Protein AF-A0A922AAS4-F1 (afdb_monomer_lite)

Structure (mmCIF, N/CA/C/O backbone):
data_AF-A0A922AAS4-F1
#
_entry.id   AF-A0A922AAS4-F1
#
loop_
_atom_site.group_PDB
_atom_site.id
_atom_site.type_symbol
_atom_site.label_atom_id
_atom_site.label_alt_id
_atom_site.label_comp_id
_atom_site.label_asym_id
_atom_site.label_entity_id
_atom_site.label_seq_id
_atom_site.pdbx_PDB_ins_code
_atom_site.Cartn_x
_atom_site.Cartn_y
_atom_site.Cartn_z
_atom_site.occupancy
_atom_site.B_iso_or_equiv
_atom_site.auth_seq_id
_atom_site.auth_comp_id
_atom_site.auth_asym_id
_atom_site.auth_atom_id
_atom_site.pdbx_PDB_model_num
ATOM 1 N N . MET A 1 1 ? 5.652 -20.459 3.209 1.00 32.31 1 MET A N 1
ATOM 2 C CA . MET A 1 1 ? 6.022 -19.159 2.606 1.00 32.31 1 MET A CA 1
ATOM 3 C C . MET A 1 1 ? 5.454 -18.070 3.505 1.00 32.31 1 MET A C 1
ATOM 5 O O . MET A 1 1 ? 4.302 -18.228 3.891 1.00 32.31 1 MET A O 1
ATOM 9 N N . PRO A 1 2 ?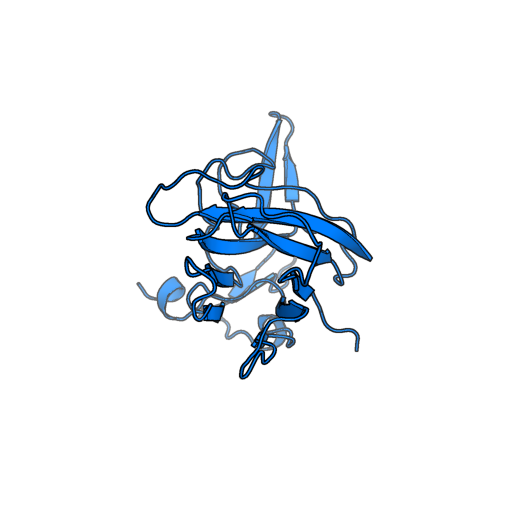 6.238 -17.070 3.943 1.00 32.38 2 PRO A N 1
ATOM 10 C CA . PRO A 1 2 ? 5.761 -16.091 4.914 1.00 32.38 2 PRO A CA 1
ATOM 11 C C . PRO A 1 2 ? 4.758 -15.129 4.262 1.00 32.38 2 PRO A C 1
ATOM 13 O O . PRO A 1 2 ? 4.929 -14.732 3.113 1.00 32.38 2 PRO A O 1
ATOM 16 N N . ILE A 1 3 ? 3.700 -14.817 5.006 1.00 38.94 3 ILE A N 1
ATOM 17 C CA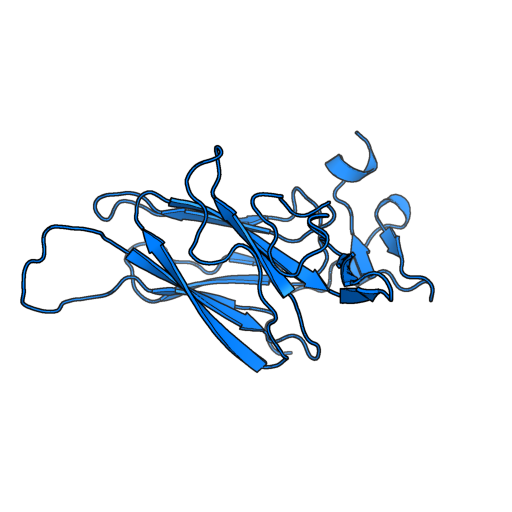 . ILE A 1 3 ? 2.548 -14.001 4.605 1.00 38.94 3 ILE A CA 1
ATOM 18 C C . ILE A 1 3 ? 3.017 -12.553 4.364 1.00 38.94 3 ILE A C 1
ATOM 20 O O . ILE A 1 3 ? 3.632 -11.982 5.272 1.00 38.94 3 ILE A O 1
ATOM 24 N N . PRO A 1 4 ? 2.777 -11.948 3.187 1.00 40.59 4 PRO A N 1
ATOM 25 C CA . PRO A 1 4 ? 3.188 -10.576 2.924 1.00 40.59 4 PRO A CA 1
ATOM 26 C C . PRO A 1 4 ? 2.166 -9.611 3.529 1.00 40.59 4 PRO A C 1
ATOM 28 O O . PRO A 1 4 ? 0.964 -9.767 3.345 1.00 40.59 4 PRO A O 1
ATOM 31 N N . ASP A 1 5 ? 2.709 -8.663 4.279 1.00 48.03 5 ASP A N 1
ATOM 32 C CA . ASP A 1 5 ? 2.118 -7.452 4.830 1.00 48.03 5 ASP A CA 1
ATOM 33 C C . ASP A 1 5 ? 0.840 -7.623 5.655 1.00 48.03 5 ASP A C 1
ATOM 35 O O . ASP A 1 5 ? -0.257 -7.839 5.137 1.00 48.03 5 ASP A O 1
ATOM 39 N N . LEU A 1 6 ? 0.999 -7.499 6.977 1.00 42.19 6 LEU A N 1
ATOM 40 C CA . LEU A 1 6 ? -0.117 -7.460 7.912 1.00 42.19 6 LEU A CA 1
ATOM 41 C C . LEU A 1 6 ? -0.356 -6.020 8.355 1.00 42.19 6 LEU A C 1
ATOM 43 O O . LEU A 1 6 ? 0.538 -5.377 8.914 1.00 42.19 6 LEU A O 1
ATOM 47 N N . VAL A 1 7 ? -1.571 -5.537 8.117 1.00 54.19 7 VAL A N 1
ATOM 48 C CA . VAL A 1 7 ? -2.116 -4.395 8.842 1.00 54.19 7 VAL A CA 1
ATOM 49 C C . VAL A 1 7 ? -2.909 -4.933 10.032 1.00 54.19 7 VAL A C 1
ATOM 51 O O . VAL A 1 7 ? -3.894 -5.643 9.833 1.00 54.19 7 VAL A O 1
ATOM 54 N N . HIS A 1 8 ? -2.475 -4.624 11.253 1.00 52.47 8 HIS A N 1
ATOM 55 C CA . HIS A 1 8 ? -3.206 -4.954 12.479 1.00 52.47 8 HIS A CA 1
ATOM 56 C C . HIS A 1 8 ? -3.981 -3.732 12.976 1.00 52.47 8 HIS A C 1
ATOM 58 O O . HIS A 1 8 ? -3.426 -2.633 13.014 1.00 52.47 8 HIS A O 1
ATOM 64 N N . GLN A 1 9 ? -5.245 -3.915 13.354 1.00 40.91 9 GLN A N 1
ATOM 65 C CA . GLN A 1 9 ? -6.046 -2.890 14.028 1.00 40.91 9 GLN A CA 1
ATOM 66 C C . GLN A 1 9 ? -6.275 -3.269 15.495 1.00 40.91 9 GLN A C 1
ATOM 68 O O . GLN A 1 9 ? -7.019 -4.214 15.742 1.00 40.91 9 GLN A O 1
ATOM 73 N N . ASP A 1 10 ? -5.730 -2.511 16.450 1.00 48.59 10 ASP A N 1
ATOM 74 C CA . ASP A 1 10 ? -5.980 -2.758 17.878 1.00 48.59 10 ASP A CA 1
ATOM 75 C C . ASP A 1 10 ? -7.222 -1.993 18.349 1.00 48.59 10 ASP A C 1
ATOM 77 O O . ASP A 1 10 ? -7.300 -0.764 18.224 1.00 48.59 10 ASP A O 1
ATOM 81 N N . SER A 1 11 ? -8.165 -2.707 18.967 1.00 43.34 11 SER A N 1
ATOM 82 C CA . SER A 1 11 ? -9.230 -2.115 19.785 1.00 43.34 11 SER A CA 1
ATOM 83 C C . SER A 1 11 ? -8.845 -2.252 21.262 1.00 43.34 11 SER A C 1
ATOM 85 O O . SER A 1 11 ? -8.859 -3.353 21.812 1.00 43.34 11 SER A O 1
ATOM 87 N N . GLN A 1 12 ? -8.429 -1.159 21.913 1.00 48.09 12 GLN A N 1
ATOM 88 C CA . GLN A 1 12 ? -7.945 -1.220 23.299 1.00 48.09 12 GLN A CA 1
ATOM 89 C C . GLN A 1 12 ? -9.040 -1.644 24.294 1.00 48.09 12 GLN A C 1
ATOM 91 O O . GLN A 1 12 ? -10.126 -1.063 24.339 1.00 48.09 12 GLN A O 1
ATOM 96 N N . THR A 1 13 ? -8.705 -2.596 25.171 1.00 47.12 13 THR A N 1
ATOM 97 C CA . THR A 1 13 ? -9.483 -2.980 26.357 1.00 47.12 13 THR A CA 1
ATOM 98 C C . THR A 1 13 ? -8.940 -2.342 27.643 1.00 47.12 13 THR A C 1
ATOM 100 O O . THR A 1 13 ? -7.768 -2.503 27.964 1.00 47.12 13 THR A O 1
ATOM 103 N N . ASN A 1 14 ? -9.854 -1.728 28.405 1.00 42.88 14 ASN A N 1
ATOM 104 C CA . ASN A 1 14 ? -9.891 -1.534 29.866 1.00 42.88 14 ASN A CA 1
ATOM 105 C C . ASN A 1 14 ? -8.665 -0.929 30.599 1.00 42.88 14 ASN A C 1
ATOM 107 O O . ASN A 1 14 ? -7.888 -1.642 31.228 1.00 42.88 14 ASN A O 1
ATOM 111 N N . GLU A 1 15 ? -8.631 0.406 30.710 1.00 42.03 15 GLU A N 1
ATOM 112 C CA . GLU A 1 15 ? -8.021 1.095 31.859 1.00 42.03 15 GLU A CA 1
ATOM 113 C C . GLU A 1 15 ? -9.070 1.920 32.629 1.00 42.03 15 GLU A C 1
ATOM 115 O O . GLU A 1 15 ? -9.883 2.656 32.066 1.00 42.03 15 GLU A O 1
ATOM 120 N N . THR A 1 16 ? -9.055 1.786 33.956 1.00 40.47 16 THR A N 1
ATOM 121 C CA . THR A 1 16 ? -10.017 2.318 34.937 1.00 40.47 16 THR A CA 1
ATOM 122 C C . THR A 1 16 ? -9.942 3.839 35.144 1.00 40.47 16 THR A C 1
ATOM 124 O O . THR A 1 16 ? -9.720 4.317 36.260 1.00 40.47 16 THR A O 1
ATOM 127 N N . LYS A 1 17 ? -10.172 4.640 34.095 1.00 33.66 17 LYS A N 1
ATOM 128 C CA . LYS A 1 17 ? -10.467 6.079 34.237 1.00 33.66 17 LYS A CA 1
ATOM 129 C C . LYS A 1 17 ? -11.296 6.603 33.052 1.00 33.66 17 LYS A C 1
ATOM 131 O O . LYS A 1 17 ? -10.812 6.563 31.925 1.00 33.66 17 LYS A O 1
ATOM 136 N N . PRO A 1 18 ? -12.508 7.157 33.257 1.00 33.38 18 PRO A N 1
ATOM 137 C CA . PRO A 1 18 ? -13.336 7.614 32.150 1.00 33.38 18 PRO A CA 1
ATOM 138 C C . PRO A 1 18 ? -12.792 8.943 31.615 1.00 33.38 18 PRO A C 1
ATOM 140 O O . PRO A 1 18 ? -13.112 10.015 32.131 1.00 33.38 18 PRO A O 1
ATOM 143 N N . ARG A 1 19 ? -11.979 8.895 30.558 1.00 37.41 19 ARG A N 1
ATOM 144 C CA . ARG A 1 19 ? -11.856 10.035 29.647 1.00 37.41 19 ARG A CA 1
ATOM 145 C C . ARG A 1 19 ? -12.9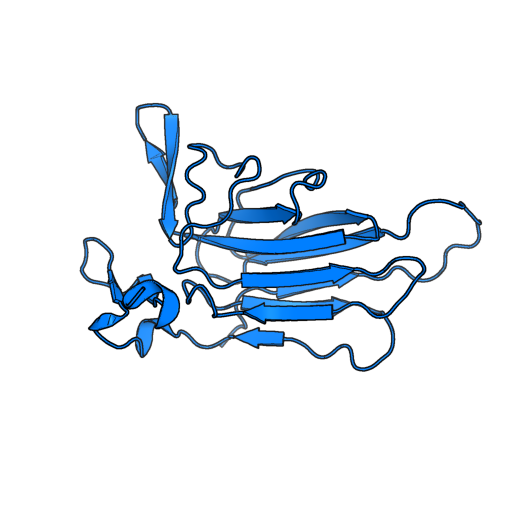95 9.921 28.640 1.00 37.41 19 ARG A C 1
ATOM 147 O O . ARG A 1 19 ? -12.974 9.062 27.768 1.00 37.41 19 ARG A O 1
ATOM 154 N N . ARG A 1 20 ? -14.020 10.767 28.771 1.00 42.50 20 ARG A N 1
ATOM 155 C CA . ARG A 1 20 ? -14.951 11.006 27.660 1.00 42.50 20 ARG A CA 1
ATOM 156 C C . ARG A 1 20 ? -14.148 11.699 26.559 1.00 42.50 20 ARG A C 1
ATOM 158 O O . ARG A 1 20 ? -13.760 12.847 26.747 1.00 42.50 20 ARG A O 1
ATOM 165 N N . GLY A 1 21 ? -13.876 11.002 25.461 1.00 39.12 21 GLY A N 1
ATOM 166 C CA . GLY A 1 21 ? -13.280 11.600 24.269 1.00 39.12 21 GLY A CA 1
ATOM 167 C C . GLY A 1 21 ? -12.324 10.667 23.536 1.00 39.12 21 GLY A C 1
ATOM 168 O O . GLY A 1 21 ? -11.193 10.497 23.974 1.00 39.12 21 GLY A O 1
ATOM 169 N N . ALA A 1 22 ? -12.800 10.179 22.388 1.00 48.44 22 ALA A N 1
ATOM 170 C CA . ALA A 1 22 ? -12.067 9.537 21.299 1.00 48.44 22 ALA A CA 1
ATOM 171 C C . ALA A 1 22 ? -11.755 8.031 21.468 1.00 48.44 22 ALA A C 1
ATOM 173 O O . ALA A 1 22 ? -10.770 7.627 22.080 1.00 48.44 22 ALA A O 1
ATOM 174 N N . GLN A 1 23 ? -12.619 7.190 20.885 1.00 70.44 23 GLN A N 1
ATOM 175 C CA . GLN A 1 23 ? -12.261 5.816 20.529 1.00 70.44 23 GLN A CA 1
ATOM 176 C C . GLN A 1 23 ? -11.303 5.891 19.335 1.00 70.44 23 GLN A C 1
ATOM 178 O O . GLN A 1 23 ? -11.706 6.260 18.232 1.00 70.44 23 GLN A O 1
ATOM 183 N N . SER A 1 24 ? -10.030 5.600 19.583 1.00 78.44 24 SER A N 1
ATOM 184 C CA . SER A 1 24 ? -8.979 5.574 18.567 1.00 78.44 24 SER A CA 1
ATOM 185 C C . SER A 1 24 ? -8.647 4.128 18.235 1.00 78.44 24 SER A C 1
ATOM 187 O O . SER A 1 24 ? -8.432 3.333 19.150 1.00 78.44 24 SER A O 1
ATOM 189 N N . ALA A 1 25 ? -8.568 3.797 16.951 1.00 90.00 25 ALA A N 1
ATOM 190 C CA . ALA A 1 25 ? -8.000 2.536 16.503 1.00 90.00 25 ALA A CA 1
ATOM 191 C C . ALA A 1 25 ? -6.518 2.731 16.179 1.00 90.00 25 ALA A C 1
ATOM 193 O O . ALA A 1 25 ? -6.151 3.705 15.515 1.00 90.00 25 ALA A O 1
ATOM 194 N N . ARG A 1 26 ? -5.674 1.802 16.627 1.00 94.50 26 ARG A N 1
ATOM 195 C CA . ARG A 1 26 ? -4.255 1.785 16.266 1.00 94.50 26 ARG A CA 1
ATOM 196 C C . ARG A 1 26 ? -4.074 0.906 15.037 1.00 94.50 26 ARG A C 1
ATOM 198 O O . ARG A 1 26 ? -4.355 -0.281 15.099 1.00 94.50 26 ARG A O 1
ATOM 205 N N . ILE A 1 27 ? -3.604 1.486 13.941 1.00 96.94 27 ILE A N 1
ATOM 206 C CA . ILE A 1 27 ? -3.329 0.808 12.673 1.00 96.94 27 ILE A CA 1
ATOM 207 C C . ILE A 1 27 ? -1.830 0.538 12.583 1.00 96.94 27 ILE A C 1
ATOM 209 O O . ILE A 1 27 ? -1.043 1.462 12.378 1.00 96.94 27 ILE A O 1
ATOM 213 N N . THR A 1 28 ? -1.424 -0.714 12.746 1.00 97.88 28 THR A N 1
ATOM 214 C CA . THR A 1 28 ? -0.028 -1.153 12.678 1.00 97.88 28 THR A CA 1
ATOM 215 C C . THR A 1 28 ? 0.268 -1.746 11.312 1.00 97.88 28 THR A C 1
ATOM 217 O O . THR A 1 28 ? -0.349 -2.723 10.917 1.00 97.88 28 THR A O 1
ATOM 220 N N . PHE A 1 29 ? 1.243 -1.184 10.611 1.00 98.44 29 PHE A N 1
ATOM 221 C CA . PHE A 1 29 ? 1.751 -1.653 9.329 1.00 98.44 29 PHE A CA 1
ATOM 222 C C . PHE A 1 29 ? 2.991 -2.500 9.567 1.00 98.44 29 PHE A C 1
ATOM 224 O O . PHE A 1 29 ? 3.918 -2.030 10.223 1.00 98.44 29 PHE A O 1
ATOM 231 N N . THR A 1 30 ? 3.047 -3.693 8.984 1.00 98.50 30 THR A N 1
ATOM 232 C CA . THR A 1 30 ? 4.236 -4.552 8.993 1.00 98.50 30 THR A CA 1
ATOM 233 C C . THR A 1 30 ? 4.653 -4.865 7.567 1.00 98.50 30 THR A C 1
ATOM 235 O O . THR A 1 30 ? 3.864 -5.430 6.817 1.00 98.50 30 THR A O 1
ATOM 238 N N . ASN A 1 31 ? 5.899 -4.553 7.204 1.00 98.50 31 ASN A N 1
ATOM 239 C CA . ASN A 1 31 ? 6.460 -4.949 5.915 1.00 98.50 31 ASN A CA 1
ATOM 240 C C . ASN A 1 31 ? 7.107 -6.337 6.025 1.00 98.50 31 ASN A C 1
ATOM 242 O O . ASN A 1 31 ? 8.181 -6.494 6.604 1.00 98.50 31 ASN A O 1
ATOM 246 N N . ASN A 1 32 ? 6.483 -7.347 5.427 1.00 97.62 32 ASN A N 1
ATOM 247 C CA . ASN A 1 32 ? 7.042 -8.691 5.311 1.00 97.62 32 ASN A CA 1
ATOM 248 C C . ASN A 1 32 ? 7.683 -8.966 3.946 1.00 97.62 32 ASN A C 1
ATOM 250 O O . ASN A 1 32 ? 8.298 -10.030 3.786 1.00 97.62 32 ASN A O 1
ATOM 254 N N . CYS A 1 33 ? 7.601 -8.033 2.999 1.00 96.50 33 CYS A N 1
ATOM 255 C CA . CYS A 1 33 ? 8.322 -8.101 1.736 1.00 96.50 33 CYS A CA 1
ATOM 256 C C . CYS A 1 33 ? 9.847 -8.085 1.966 1.00 96.50 33 CYS A C 1
ATOM 258 O O . CYS A 1 33 ? 10.331 -7.506 2.938 1.00 96.50 33 CYS A O 1
ATOM 260 N N . PRO A 1 34 ? 10.648 -8.710 1.083 1.00 97.19 34 PRO A N 1
ATOM 261 C CA . PRO A 1 34 ? 12.108 -8.719 1.200 1.00 97.19 34 PRO A CA 1
ATOM 262 C C . PRO A 1 34 ? 12.765 -7.391 0.774 1.00 97.19 34 PRO A C 1
ATOM 264 O O . PRO A 1 34 ? 13.986 -7.320 0.677 1.00 97.19 34 PRO A O 1
ATOM 267 N N . TYR A 1 35 ? 11.976 -6.350 0.517 1.00 97.44 35 TYR A N 1
ATOM 268 C CA . TYR A 1 35 ? 12.402 -5.039 0.039 1.00 97.44 35 TYR A CA 1
ATOM 269 C C . TYR A 1 35 ? 11.638 -3.932 0.770 1.00 97.44 35 TYR A C 1
ATOM 271 O O . TYR A 1 35 ? 10.590 -4.176 1.368 1.00 97.44 35 TYR A O 1
ATOM 279 N N . THR A 1 36 ? 12.160 -2.709 0.719 1.00 98.69 36 THR A N 1
ATOM 280 C CA . THR A 1 36 ? 11.477 -1.524 1.250 1.00 98.69 36 THR A CA 1
ATOM 281 C C . THR A 1 36 ? 10.197 -1.238 0.470 1.00 98.69 36 THR A C 1
ATOM 283 O O . THR A 1 36 ? 10.177 -1.314 -0.761 1.00 98.69 36 THR A O 1
ATOM 286 N N . ILE A 1 37 ? 9.143 -0.879 1.198 1.00 98.88 37 ILE A N 1
ATOM 287 C CA . ILE A 1 37 ? 7.888 -0.373 0.645 1.00 98.88 37 ILE A CA 1
ATOM 288 C C . ILE A 1 37 ? 7.627 1.028 1.191 1.00 98.88 37 ILE A C 1
ATOM 290 O O . ILE A 1 37 ? 8.157 1.407 2.236 1.00 98.88 37 ILE A O 1
ATOM 294 N N . TRP A 1 38 ? 6.783 1.794 0.506 1.00 98.88 38 TRP A N 1
ATOM 295 C CA . TRP A 1 38 ? 6.378 3.117 0.976 1.00 98.88 38 TRP A CA 1
ATOM 296 C C . TRP A 1 38 ? 4.862 3.189 1.106 1.00 98.88 38 TRP A C 1
ATOM 298 O O . TRP A 1 38 ? 4.190 3.529 0.120 1.00 98.88 38 TRP A O 1
ATOM 308 N N . PRO A 1 39 ? 4.300 2.864 2.285 1.00 98.88 39 PRO A N 1
ATOM 309 C CA . PRO A 1 39 ? 2.870 2.954 2.499 1.00 98.88 39 PRO A CA 1
ATOM 310 C C . PRO A 1 39 ? 2.342 4.364 2.227 1.00 98.88 39 PRO A C 1
ATOM 312 O O . PRO A 1 39 ? 3.035 5.363 2.452 1.00 98.88 39 PRO A O 1
ATOM 315 N N . GLY A 1 40 ? 1.127 4.428 1.694 1.00 98.75 40 GLY A N 1
ATOM 316 C CA . GLY A 1 40 ? 0.335 5.638 1.523 1.00 98.75 40 GLY A CA 1
ATOM 317 C C . GLY A 1 40 ? -0.973 5.510 2.295 1.00 98.75 40 GLY A C 1
ATOM 318 O O . GLY A 1 40 ? -1.501 4.407 2.456 1.00 98.75 40 GLY A O 1
ATOM 319 N N . THR A 1 41 ? -1.479 6.630 2.805 1.00 98.75 41 THR A N 1
ATOM 320 C CA . THR A 1 41 ? -2.760 6.677 3.521 1.00 98.75 41 THR A CA 1
ATOM 321 C C . THR A 1 41 ? -3.638 7.766 2.920 1.00 98.75 41 THR A C 1
ATOM 323 O O . THR A 1 41 ? -3.146 8.821 2.509 1.00 98.75 41 THR A O 1
ATOM 326 N N . LEU A 1 42 ? -4.943 7.505 2.853 1.00 98.69 42 LEU A N 1
ATOM 327 C CA . LEU A 1 42 ? -5.923 8.481 2.399 1.00 98.69 42 LEU A CA 1
ATOM 328 C C . LEU A 1 42 ? -7.198 8.381 3.227 1.00 98.69 42 LEU A C 1
ATOM 330 O O . LEU A 1 42 ? -7.889 7.362 3.186 1.00 98.69 42 LEU A O 1
ATOM 334 N N . THR A 1 43 ? -7.554 9.465 3.914 1.00 98.56 43 THR A N 1
ATOM 335 C CA . THR A 1 43 ? -8.898 9.614 4.485 1.00 98.56 43 THR A CA 1
ATOM 336 C C . THR A 1 43 ? -9.889 9.968 3.371 1.00 98.56 43 THR A C 1
ATOM 338 O O . THR A 1 43 ? -9.646 10.875 2.572 1.00 98.56 43 THR A O 1
ATOM 341 N N . ALA A 1 44 ? -11.027 9.273 3.330 1.00 96.69 44 ALA A N 1
ATOM 342 C CA . ALA A 1 44 ? -12.077 9.466 2.335 1.00 96.69 44 ALA A CA 1
ATOM 343 C C . ALA A 1 44 ? -12.808 10.817 2.473 1.00 96.69 44 ALA A C 1
ATOM 345 O O . ALA A 1 44 ? -12.796 11.464 3.523 1.00 96.69 44 ALA A O 1
ATOM 346 N N . ASN A 1 45 ? -13.517 11.213 1.409 1.00 94.00 45 ASN A N 1
ATOM 347 C CA . ASN A 1 45 ? -14.414 12.378 1.373 1.00 94.00 45 ASN A CA 1
ATOM 348 C C . ASN A 1 45 ? -13.749 13.707 1.768 1.00 94.00 45 ASN A C 1
ATOM 350 O O . ASN A 1 45 ? -14.402 14.560 2.364 1.00 94.00 45 ASN A O 1
ATOM 354 N N . GLN A 1 46 ? -12.450 13.861 1.479 1.00 91.50 46 GLN A N 1
ATOM 355 C CA . GLN A 1 46 ? -11.667 15.065 1.799 1.00 91.50 46 GLN A CA 1
ATOM 356 C C . GLN A 1 46 ? -11.705 15.448 3.292 1.00 91.50 46 GLN A C 1
ATOM 358 O O . GLN A 1 46 ? -11.439 16.591 3.661 1.00 91.50 46 GLN A O 1
ATOM 363 N N . LYS A 1 47 ? -12.018 14.486 4.169 1.00 95.75 47 LYS A N 1
ATOM 364 C CA . LYS A 1 47 ? -11.893 14.659 5.616 1.00 95.75 47 LYS A CA 1
ATOM 365 C C . LYS A 1 47 ? -10.411 14.803 6.007 1.00 95.75 47 LYS A C 1
ATOM 367 O O . LYS A 1 47 ? -9.528 14.464 5.208 1.00 95.75 47 LYS A O 1
ATOM 372 N N . PRO A 1 48 ? -10.120 15.286 7.231 1.00 97.12 48 PRO A N 1
ATOM 373 C CA . PRO A 1 48 ? -8.751 15.407 7.720 1.00 97.12 48 PRO A CA 1
ATOM 374 C C . PRO A 1 48 ? -7.947 14.114 7.537 1.00 97.12 48 PRO A C 1
ATOM 376 O O . PRO A 1 48 ? -8.429 13.012 7.813 1.00 97.12 48 PRO A O 1
ATOM 379 N N . GLN A 1 49 ? -6.723 14.259 7.034 1.00 98.19 49 GLN A N 1
ATOM 380 C CA . GLN A 1 49 ? -5.811 13.137 6.826 1.00 98.19 49 GLN A CA 1
ATOM 381 C C . GLN A 1 49 ? -5.261 12.629 8.165 1.00 98.19 49 GLN A C 1
ATOM 383 O O . GLN A 1 49 ? -5.285 13.347 9.167 1.00 98.19 49 GLN A O 1
ATOM 388 N N . LEU A 1 50 ? -4.763 11.390 8.178 1.00 97.31 50 LEU A N 1
ATOM 389 C CA . LEU A 1 50 ? -4.008 10.866 9.318 1.00 97.31 50 LEU A CA 1
ATOM 390 C C . LEU A 1 50 ? -2.722 11.683 9.539 1.00 97.31 50 LEU A C 1
ATOM 392 O O . LEU A 1 50 ? -2.312 12.466 8.681 1.00 97.31 50 LEU A O 1
ATOM 396 N N . ALA A 1 51 ? -2.056 11.464 10.677 1.00 97.38 51 ALA A N 1
ATOM 397 C CA . ALA A 1 51 ? -0.834 12.185 11.058 1.00 97.38 51 ALA A CA 1
ATOM 398 C C . ALA A 1 51 ? 0.273 12.148 9.983 1.00 97.38 51 ALA A C 1
ATOM 400 O O . ALA A 1 51 ? 1.089 13.062 9.899 1.00 97.38 51 ALA A O 1
ATOM 401 N N . THR A 1 52 ? 0.279 11.114 9.138 1.00 98.19 52 THR A N 1
ATOM 402 C CA . THR A 1 52 ? 1.039 11.079 7.889 1.00 98.19 52 THR A CA 1
ATOM 403 C C . THR A 1 52 ? 0.213 10.450 6.768 1.00 98.19 52 THR A C 1
ATOM 405 O O . THR A 1 52 ? -0.589 9.541 6.995 1.00 98.19 52 THR A O 1
ATOM 408 N N . THR A 1 53 ? 0.446 10.923 5.543 1.00 98.62 53 THR A N 1
ATOM 409 C CA . THR A 1 53 ? -0.137 10.393 4.298 1.00 98.62 53 THR A CA 1
ATOM 410 C C . THR A 1 53 ? 0.825 9.497 3.524 1.00 98.62 53 THR A C 1
ATOM 412 O O . THR A 1 53 ? 0.462 8.957 2.483 1.00 98.62 53 THR A O 1
ATOM 415 N N . GLY A 1 54 ? 2.059 9.330 4.001 1.00 98.62 54 GLY A N 1
ATOM 416 C CA . GLY A 1 54 ? 3.007 8.387 3.425 1.00 98.62 54 GLY A CA 1
ATOM 417 C C . GLY A 1 54 ? 4.335 8.357 4.169 1.00 98.62 54 GLY A C 1
ATOM 418 O O . GLY A 1 54 ? 4.772 9.360 4.731 1.00 98.62 54 GLY A O 1
ATOM 419 N N . PHE A 1 55 ? 4.961 7.188 4.205 1.00 98.75 55 PHE A N 1
ATOM 420 C CA . PHE A 1 55 ? 6.202 6.946 4.941 1.00 98.75 55 PHE A CA 1
ATOM 421 C C . PH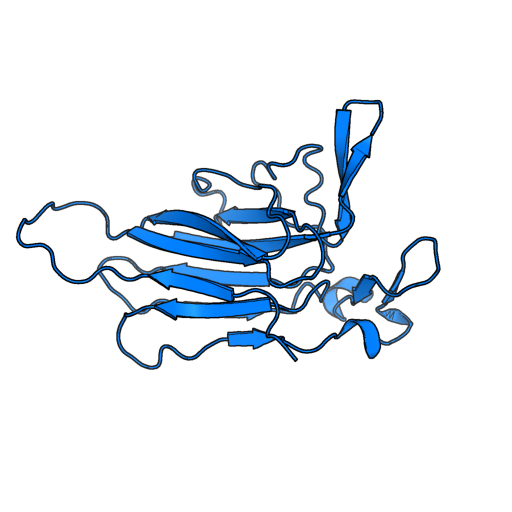E A 1 55 ? 6.992 5.807 4.297 1.00 98.75 55 PHE A C 1
ATOM 423 O O . PHE A 1 55 ? 6.457 5.062 3.482 1.00 98.75 55 PHE A O 1
ATOM 430 N N . GLU A 1 56 ? 8.273 5.696 4.636 1.00 98.69 56 GLU A N 1
ATOM 431 C CA . GLU A 1 56 ? 9.114 4.556 4.271 1.00 98.69 56 GLU A CA 1
ATOM 432 C C . GLU A 1 56 ? 8.965 3.441 5.308 1.00 98.69 56 GLU A C 1
ATOM 434 O O . GLU A 1 56 ? 8.921 3.708 6.510 1.00 98.69 56 GLU A O 1
ATOM 439 N N . LEU A 1 57 ? 8.905 2.192 4.850 1.00 98.62 57 LEU A N 1
ATOM 440 C CA . LEU A 1 57 ? 8.865 1.022 5.714 1.00 98.62 57 LEU A CA 1
ATOM 441 C C . LEU A 1 57 ? 9.828 -0.043 5.182 1.00 98.62 57 LEU A C 1
ATOM 443 O O . LEU A 1 57 ? 9.545 -0.744 4.206 1.00 98.62 57 LEU A O 1
ATOM 447 N N . ALA A 1 58 ? 10.993 -0.152 5.818 1.00 98.69 58 ALA A N 1
ATOM 448 C CA . ALA A 1 58 ? 12.008 -1.137 5.459 1.00 98.69 58 ALA A CA 1
ATOM 449 C C . ALA A 1 58 ? 11.521 -2.580 5.696 1.00 98.69 58 ALA A C 1
ATOM 451 O O . ALA A 1 58 ? 10.578 -2.826 6.449 1.00 98.69 58 ALA A O 1
ATOM 452 N N . SER A 1 59 ? 12.180 -3.539 5.045 1.00 98.31 59 SER A N 1
ATOM 453 C CA . SER A 1 59 ? 11.892 -4.970 5.201 1.00 98.31 59 SER A CA 1
ATOM 454 C C . SER A 1 59 ? 11.927 -5.387 6.675 1.00 98.31 59 SER A C 1
ATOM 456 O O . SER A 1 59 ? 12.870 -5.064 7.397 1.00 98.31 59 SER A O 1
ATOM 458 N N . LYS A 1 60 ? 10.898 -6.122 7.108 1.00 97.12 60 LYS A N 1
ATOM 459 C CA . LYS A 1 60 ? 10.696 -6.640 8.475 1.00 97.12 60 LYS A CA 1
ATOM 460 C C . LYS A 1 60 ? 10.485 -5.580 9.555 1.00 97.12 60 LYS A C 1
ATOM 462 O O . LYS A 1 60 ? 10.546 -5.903 10.739 1.00 97.12 60 LYS A O 1
ATOM 467 N N . VAL A 1 61 ? 10.212 -4.336 9.167 1.00 98.00 61 VAL A N 1
ATOM 468 C CA . VAL A 1 61 ? 9.899 -3.252 10.101 1.00 98.00 61 VAL A CA 1
ATOM 469 C C . VAL A 1 61 ? 8.388 -3.089 10.244 1.00 98.00 61 VAL A C 1
ATOM 471 O O . VAL A 1 61 ? 7.637 -3.253 9.278 1.00 98.00 61 VAL A O 1
ATOM 474 N N . SER A 1 62 ? 7.966 -2.726 11.458 1.00 97.94 62 SER A N 1
ATOM 475 C CA . SER A 1 62 ? 6.597 -2.319 11.764 1.00 97.94 62 SER A CA 1
ATOM 476 C C . SER A 1 62 ? 6.536 -0.873 12.252 1.00 97.94 62 SER A C 1
ATOM 478 O O . SER A 1 62 ? 7.451 -0.396 12.922 1.00 97.94 62 SER A O 1
ATOM 480 N N . THR A 1 63 ? 5.437 -0.186 11.956 1.00 97.00 63 THR A N 1
ATOM 481 C CA . THR A 1 63 ? 5.108 1.144 12.491 1.00 97.00 63 THR A CA 1
ATOM 482 C C . THR A 1 63 ? 3.600 1.264 12.686 1.00 97.00 63 THR A C 1
ATOM 484 O O . THR A 1 63 ? 2.857 0.482 12.101 1.00 97.00 63 THR A O 1
ATOM 487 N N . SER A 1 64 ? 3.125 2.229 13.473 1.00 96.44 64 SER A N 1
ATOM 488 C CA . SER A 1 64 ? 1.690 2.394 13.727 1.00 96.44 64 SER A CA 1
ATOM 489 C C . SER A 1 64 ? 1.224 3.834 13.557 1.00 96.44 64 SER A C 1
ATOM 491 O O . SER A 1 64 ? 1.977 4.773 13.811 1.00 96.44 64 SER A O 1
ATOM 493 N N . LEU A 1 65 ? -0.046 3.991 13.189 1.00 95.50 65 LEU A N 1
ATOM 494 C CA . LEU A 1 65 ? -0.772 5.256 13.133 1.00 95.50 65 LEU A CA 1
ATOM 495 C C . LEU A 1 65 ? -2.087 5.136 13.896 1.00 95.50 65 LEU A C 1
ATOM 497 O O . LEU A 1 65 ? -2.713 4.083 13.884 1.00 95.50 65 LEU A O 1
ATOM 501 N N . ASP A 1 66 ? -2.533 6.230 14.497 1.00 95.81 66 ASP A N 1
ATOM 502 C CA . ASP A 1 66 ? -3.825 6.281 15.172 1.00 95.81 66 ASP A CA 1
ATOM 503 C C . ASP A 1 66 ? -4.892 6.882 14.246 1.00 95.81 66 ASP A C 1
ATOM 505 O O . ASP A 1 66 ? -4.683 7.935 13.635 1.00 95.81 66 ASP A O 1
ATOM 509 N N . ALA A 1 67 ? -6.047 6.221 14.158 1.00 95.00 67 ALA A N 1
ATOM 510 C CA . ALA A 1 67 ? -7.227 6.677 13.433 1.00 95.00 67 ALA A CA 1
ATOM 511 C C . ALA A 1 67 ? -8.388 6.894 14.414 1.00 95.00 67 ALA A C 1
ATOM 513 O O . ALA A 1 67 ? -8.820 5.973 15.107 1.00 95.00 67 ALA A O 1
ATOM 514 N N . GLN A 1 68 ? -8.899 8.124 14.475 1.00 94.19 68 GLN A N 1
ATOM 515 C CA . GLN A 1 68 ? -9.979 8.492 15.392 1.00 94.19 68 GLN A CA 1
ATOM 516 C C . GLN A 1 68 ? -11.343 8.144 14.802 1.00 94.19 68 GLN A C 1
ATOM 518 O O . GLN A 1 68 ? -11.660 8.584 13.698 1.00 94.19 68 GLN A O 1
ATOM 523 N N . ALA A 1 69 ? -12.172 7.413 15.546 1.00 92.62 69 ALA A N 1
ATOM 524 C CA . ALA A 1 69 ? -13.529 7.120 15.113 1.00 92.62 69 ALA A CA 1
ATOM 525 C C . ALA A 1 69 ? -14.405 8.399 15.094 1.00 92.62 69 ALA A C 1
ATOM 527 O O . ALA A 1 69 ? -14.315 9.217 16.016 1.00 92.62 69 ALA A O 1
ATOM 528 N N . PRO A 1 70 ? -15.292 8.569 14.095 1.00 95.56 70 PRO A N 1
ATOM 529 C CA . PRO A 1 70 ? -15.433 7.727 12.911 1.00 95.56 70 PRO A CA 1
ATOM 530 C C . PRO A 1 70 ? -14.352 8.039 11.865 1.00 95.56 70 PRO A C 1
ATOM 532 O O . PRO A 1 70 ? -14.114 9.203 11.526 1.00 95.56 70 PRO A O 1
ATOM 535 N N . TRP A 1 71 ? -13.771 7.001 11.268 1.00 97.06 71 TRP A N 1
ATOM 536 C CA . TRP A 1 71 ? -12.782 7.151 10.201 1.00 97.06 71 TRP A CA 1
ATOM 537 C C . TRP A 1 71 ? -13.092 6.215 9.045 1.00 97.06 71 TRP A C 1
ATOM 539 O O . TRP A 1 71 ? -13.364 5.042 9.244 1.00 97.06 71 TRP A O 1
ATOM 549 N N . LYS A 1 72 ? -13.019 6.731 7.820 1.00 97.94 72 LYS A N 1
ATOM 550 C CA . LYS A 1 72 ? -13.097 5.918 6.610 1.00 97.94 72 LYS A CA 1
ATOM 551 C C . LYS A 1 72 ? -11.947 6.302 5.707 1.00 97.94 72 LYS A C 1
ATOM 553 O O . LYS A 1 72 ? -11.750 7.490 5.438 1.00 97.94 72 LYS A O 1
ATOM 558 N N . GLY A 1 73 ? -11.231 5.315 5.203 1.00 98.19 73 GLY A N 1
ATOM 559 C CA . GLY A 1 73 ? -10.115 5.561 4.316 1.00 98.19 73 GLY A CA 1
ATOM 560 C C . GLY A 1 73 ? -9.525 4.286 3.761 1.00 98.19 73 GLY A C 1
ATOM 561 O O . GLY A 1 73 ? -10.085 3.198 3.900 1.00 98.19 73 GLY A O 1
ATOM 562 N N . ARG A 1 74 ? -8.392 4.460 3.095 1.00 98.69 74 ARG A N 1
ATOM 563 C CA . ARG A 1 74 ? -7.674 3.375 2.447 1.00 98.69 74 ARG A CA 1
ATOM 564 C C . ARG A 1 74 ? -6.176 3.504 2.633 1.00 98.69 74 ARG A C 1
ATOM 566 O O . ARG A 1 74 ? -5.640 4.609 2.776 1.00 98.69 74 ARG A O 1
ATOM 573 N N . PHE A 1 75 ? -5.526 2.357 2.569 1.00 98.81 75 PHE A N 1
ATOM 574 C CA . PHE A 1 75 ? -4.088 2.191 2.605 1.00 98.81 75 PHE A CA 1
ATOM 575 C C . PHE A 1 75 ? -3.631 1.421 1.374 1.00 98.81 75 PHE A C 1
ATOM 577 O O . PHE A 1 75 ? -4.357 0.588 0.835 1.00 98.81 75 PHE A O 1
ATOM 584 N N . TRP A 1 76 ? -2.410 1.700 0.946 1.00 98.88 76 TRP A N 1
ATOM 585 C CA . TRP A 1 76 ? -1.707 0.963 -0.098 1.00 98.88 76 TRP A CA 1
ATOM 586 C C . TRP A 1 76 ? -0.214 1.033 0.189 1.00 98.88 76 TRP A C 1
ATOM 588 O O . TRP A 1 76 ? 0.221 1.787 1.062 1.00 98.88 76 TRP A O 1
ATOM 598 N N . ALA A 1 77 ? 0.588 0.292 -0.567 1.00 98.81 77 ALA A N 1
ATOM 599 C CA . ALA A 1 77 ? 2.034 0.407 -0.495 1.00 98.81 77 ALA A CA 1
ATOM 600 C C . ALA A 1 77 ? 2.656 0.560 -1.883 1.00 98.81 77 ALA A C 1
ATOM 602 O O . ALA A 1 77 ? 2.303 -0.134 -2.837 1.00 98.81 77 ALA A O 1
ATOM 603 N N . ARG A 1 78 ? 3.575 1.522 -1.988 1.00 98.88 78 ARG A N 1
ATOM 604 C CA . ARG A 1 78 ? 4.347 1.808 -3.198 1.00 98.88 78 ARG A CA 1
ATOM 605 C C . ARG A 1 78 ? 5.621 0.970 -3.234 1.00 98.88 78 ARG A C 1
ATOM 607 O O . ARG A 1 78 ? 6.184 0.657 -2.183 1.00 98.88 78 ARG A O 1
ATOM 614 N N . THR A 1 79 ? 6.096 0.658 -4.439 1.00 98.81 79 THR A N 1
ATOM 615 C CA . THR A 1 79 ? 7.329 -0.116 -4.669 1.00 98.81 79 THR A CA 1
ATOM 616 C C . THR A 1 79 ? 8.192 0.532 -5.749 1.00 98.81 79 THR A C 1
ATOM 618 O O . THR A 1 79 ? 7.697 1.328 -6.552 1.00 98.81 79 THR A O 1
ATOM 621 N N . GLY A 1 80 ? 9.491 0.209 -5.748 1.00 98.00 80 GLY A N 1
ATOM 622 C CA . GLY A 1 80 ? 10.451 0.743 -6.719 1.00 98.00 80 GLY A CA 1
ATOM 623 C C . GLY A 1 80 ? 10.563 2.266 -6.662 1.00 98.00 80 GLY A C 1
ATOM 624 O O . GLY A 1 80 ? 10.538 2.916 -7.704 1.00 98.00 80 GLY A O 1
ATOM 625 N N . CYS A 1 81 ? 10.594 2.833 -5.454 1.00 98.56 81 CYS A N 1
ATOM 626 C CA . CYS A 1 81 ? 10.603 4.276 -5.262 1.00 98.56 81 CYS A CA 1
ATOM 627 C C . CYS A 1 81 ? 12.015 4.861 -5.229 1.00 98.56 81 CYS A C 1
ATOM 629 O O . CYS A 1 81 ? 12.946 4.238 -4.721 1.00 98.56 81 CYS A O 1
ATOM 631 N N . SER A 1 82 ? 12.158 6.085 -5.734 1.00 98.19 82 SER A N 1
ATOM 632 C CA . SER A 1 82 ? 13.405 6.849 -5.677 1.00 98.19 82 SER A CA 1
ATOM 633 C C . SER A 1 82 ? 13.148 8.355 -5.749 1.00 98.19 82 SER A C 1
ATOM 635 O O . SER A 1 82 ? 12.083 8.795 -6.189 1.00 98.19 82 SER A O 1
ATOM 637 N N . THR A 1 83 ? 14.137 9.138 -5.318 1.00 98.38 83 THR A N 1
ATOM 638 C CA . THR A 1 83 ? 14.160 10.593 -5.491 1.00 98.38 83 THR A CA 1
ATOM 639 C C . THR A 1 83 ? 15.108 10.938 -6.631 1.00 98.38 83 THR A C 1
ATOM 641 O O . THR A 1 83 ? 16.276 10.548 -6.596 1.00 98.38 83 THR A O 1
ATOM 644 N N . ASP A 1 84 ? 14.618 11.655 -7.639 1.00 97.06 84 ASP A N 1
ATOM 645 C CA . ASP A 1 84 ? 15.443 12.077 -8.769 1.00 97.06 84 ASP A CA 1
ATOM 646 C C . ASP A 1 84 ? 16.370 13.260 -8.418 1.00 97.06 84 ASP A C 1
ATOM 648 O O . ASP A 1 84 ? 16.322 13.831 -7.326 1.00 97.06 84 ASP A O 1
ATOM 652 N N . ALA A 1 85 ? 17.220 13.663 -9.368 1.00 97.62 85 ALA A N 1
ATOM 653 C CA . ALA A 1 85 ? 18.159 14.773 -9.185 1.00 97.62 85 ALA A CA 1
ATOM 654 C C . ALA A 1 85 ? 17.478 16.137 -8.938 1.00 97.62 85 ALA A C 1
ATOM 656 O O . ALA A 1 85 ? 18.136 17.070 -8.483 1.00 97.62 85 ALA A O 1
ATOM 657 N N . SER A 1 86 ? 16.177 16.263 -9.228 1.00 97.12 86 SER A N 1
ATOM 658 C CA . SER A 1 86 ? 15.378 17.458 -8.936 1.00 97.12 86 SER A CA 1
ATOM 659 C C . SER A 1 86 ? 14.758 17.441 -7.534 1.00 97.12 86 SER A C 1
ATOM 661 O O . SER A 1 86 ? 14.113 18.410 -7.137 1.00 97.12 86 SER A O 1
ATOM 663 N N . GLY A 1 87 ? 14.952 16.360 -6.770 1.00 97.00 87 GLY A N 1
ATOM 664 C CA . GLY A 1 87 ? 14.344 16.172 -5.456 1.00 97.00 87 GLY A CA 1
ATOM 665 C C . GLY A 1 87 ? 12.919 15.618 -5.513 1.00 97.00 87 GLY A C 1
ATOM 666 O O . GLY A 1 87 ? 12.243 15.589 -4.485 1.00 97.00 87 GLY A O 1
ATOM 667 N N . ARG A 1 88 ? 12.442 15.176 -6.684 1.00 98.25 88 ARG A N 1
ATOM 668 C CA . ARG A 1 88 ? 11.096 14.620 -6.847 1.00 98.25 88 ARG A CA 1
ATOM 669 C C . ARG A 1 88 ? 11.100 13.131 -6.523 1.00 98.25 88 ARG A C 1
ATOM 671 O O . ARG A 1 88 ? 11.799 12.349 -7.161 1.00 98.25 88 ARG A O 1
ATOM 678 N N . PHE A 1 89 ? 10.279 12.744 -5.553 1.00 98.75 89 PHE A N 1
ATOM 679 C CA . PHE A 1 89 ? 10.035 11.348 -5.209 1.00 98.75 89 PHE A CA 1
ATOM 680 C C . PHE A 1 89 ? 8.984 10.737 -6.142 1.00 98.75 89 PHE A C 1
ATOM 682 O O . PHE A 1 89 ? 7.929 11.336 -6.360 1.00 98.75 89 PHE A O 1
ATOM 689 N N . SER A 1 90 ? 9.268 9.553 -6.681 1.00 98.62 90 SER A N 1
ATOM 690 C CA . SER A 1 90 ? 8.348 8.794 -7.536 1.00 98.62 90 SER A CA 1
ATOM 691 C C . SER A 1 90 ? 8.541 7.290 -7.367 1.00 98.62 90 SER A C 1
ATOM 693 O O . SER A 1 90 ? 9.616 6.842 -6.962 1.00 98.62 90 SER A O 1
ATOM 695 N N . CYS A 1 91 ? 7.502 6.516 -7.676 1.00 98.81 91 CYS A N 1
ATOM 696 C CA . CYS A 1 91 ? 7.475 5.064 -7.525 1.00 98.81 91 CYS A CA 1
ATOM 697 C C . CYS A 1 91 ? 7.040 4.337 -8.801 1.00 98.81 91 CYS A C 1
ATOM 699 O O . CYS A 1 91 ? 6.218 4.834 -9.568 1.00 98.81 91 CYS A O 1
ATOM 701 N N . ALA A 1 92 ? 7.546 3.117 -8.993 1.00 98.56 92 ALA A N 1
ATOM 702 C CA . ALA A 1 92 ? 7.190 2.272 -10.132 1.00 98.56 92 ALA A CA 1
ATOM 703 C C . ALA A 1 92 ? 5.742 1.750 -10.070 1.00 98.56 92 ALA A C 1
ATOM 705 O O . ALA A 1 92 ? 5.106 1.571 -11.106 1.00 98.56 92 ALA A O 1
ATOM 706 N N . THR A 1 93 ? 5.209 1.508 -8.867 1.00 98.81 93 THR A N 1
ATOM 707 C CA . THR A 1 93 ? 3.818 1.058 -8.672 1.00 98.81 93 THR A CA 1
ATOM 708 C C . THR A 1 93 ? 3.116 1.874 -7.600 1.00 98.81 93 THR A C 1
ATOM 710 O O . THR A 1 93 ? 3.738 2.184 -6.578 1.00 98.81 93 THR A O 1
ATOM 713 N N . ALA A 1 94 ? 1.811 2.095 -7.777 1.00 98.75 94 ALA A N 1
ATOM 714 C CA . ALA A 1 94 ? 0.924 2.742 -6.808 1.00 98.75 94 ALA A CA 1
ATOM 715 C C . ALA A 1 94 ? 1.360 4.161 -6.384 1.00 98.75 94 ALA A C 1
ATOM 717 O O . ALA A 1 94 ? 1.016 4.624 -5.292 1.00 98.75 94 ALA A O 1
ATOM 718 N N . ASP A 1 95 ? 2.144 4.843 -7.228 1.00 98.88 95 ASP A N 1
ATOM 719 C CA . ASP A 1 95 ? 2.609 6.208 -6.983 1.00 98.88 95 ASP A CA 1
ATOM 720 C C . ASP A 1 95 ? 1.426 7.152 -6.743 1.00 98.88 95 ASP A C 1
ATOM 722 O O . ASP A 1 95 ? 0.375 6.995 -7.353 1.00 98.88 95 ASP A O 1
ATOM 726 N N . CYS A 1 96 ? 1.577 8.126 -5.849 1.00 98.75 96 CYS A N 1
ATOM 727 C CA . CYS A 1 96 ? 0.511 9.083 -5.534 1.00 98.75 96 CYS A CA 1
ATOM 728 C C . CYS A 1 96 ? 0.743 10.473 -6.148 1.00 98.75 96 CYS A C 1
ATOM 730 O O . CYS A 1 96 ? 0.023 11.422 -5.835 1.00 98.75 96 CYS A O 1
ATOM 732 N N . ALA A 1 97 ? 1.759 10.610 -7.007 1.00 98.50 97 ALA A N 1
ATOM 733 C CA . ALA A 1 97 ? 2.093 11.797 -7.789 1.00 98.50 97 ALA A CA 1
ATOM 734 C C . ALA A 1 97 ? 2.202 13.109 -6.993 1.00 98.50 97 ALA A C 1
ATOM 736 O O . ALA A 1 97 ? 2.091 14.197 -7.558 1.00 98.50 97 ALA A O 1
ATOM 737 N N . SER A 1 98 ? 2.460 13.035 -5.685 1.00 98.50 98 SER A N 1
ATOM 738 C CA . SER A 1 98 ? 2.733 14.211 -4.853 1.00 98.50 98 SER A CA 1
ATOM 739 C C . SER A 1 98 ? 4.144 14.766 -5.074 1.00 98.50 98 SER A C 1
ATOM 741 O O . SER A 1 98 ? 4.433 15.894 -4.681 1.00 98.50 98 SER A O 1
ATOM 743 N N . GLY A 1 99 ? 5.040 13.969 -5.672 1.00 98.62 99 GLY A N 1
ATOM 744 C CA . GLY A 1 99 ? 6.468 14.270 -5.762 1.00 98.62 99 GLY A CA 1
ATOM 745 C C . GLY A 1 99 ? 7.211 14.130 -4.430 1.00 98.62 99 GLY A C 1
ATOM 746 O O . GLY A 1 99 ? 8.364 14.544 -4.339 1.00 98.62 99 GLY A O 1
ATOM 747 N N . GLN A 1 100 ? 6.562 13.582 -3.395 1.00 98.75 100 GLN A N 1
ATOM 748 C CA . GLN A 1 100 ? 7.081 13.452 -2.032 1.00 98.75 100 GLN A CA 1
ATOM 749 C C . GLN A 1 100 ? 6.792 12.059 -1.459 1.00 98.75 100 GLN A C 1
ATOM 751 O O . GLN A 1 100 ? 5.928 11.324 -1.940 1.00 98.75 100 GLN A O 1
ATOM 756 N N . VAL A 1 101 ? 7.483 11.704 -0.371 1.00 98.75 101 VAL A N 1
ATOM 757 C CA . VAL A 1 101 ? 7.150 10.491 0.391 1.00 98.75 101 VAL A CA 1
ATOM 758 C C . VAL A 1 101 ? 5.720 10.579 0.934 1.00 98.75 101 VAL A C 1
ATOM 760 O O . VAL A 1 101 ? 4.988 9.597 0.858 1.00 98.75 101 VAL A O 1
ATOM 763 N N . THR A 1 102 ? 5.274 11.737 1.417 1.00 98.69 102 THR A N 1
ATOM 764 C CA . THR A 1 102 ? 3.877 11.955 1.815 1.00 98.69 102 THR A CA 1
ATOM 765 C C . THR A 1 102 ? 2.976 12.109 0.591 1.00 98.69 102 THR A C 1
ATOM 767 O O . THR A 1 102 ? 3.320 12.806 -0.362 1.00 98.69 102 THR A O 1
ATOM 770 N N . CYS A 1 103 ? 1.800 11.477 0.603 1.00 98.69 103 CYS A N 1
ATOM 771 C CA . CYS A 1 103 ? 0.860 11.554 -0.520 1.00 98.69 103 CYS 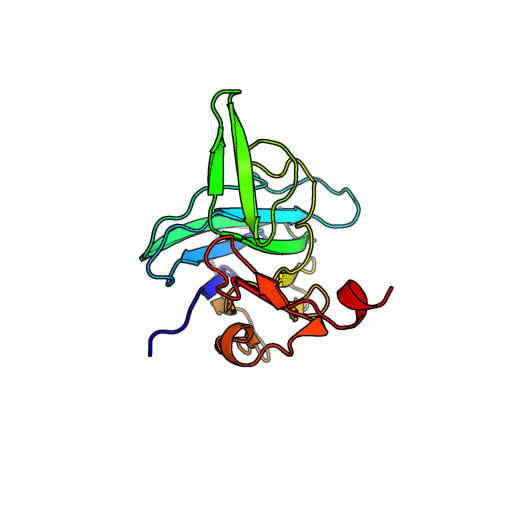A CA 1
ATOM 772 C C . CYS A 1 103 ? -0.032 12.801 -0.513 1.00 98.69 103 CYS A C 1
ATOM 774 O O . CYS A 1 103 ? -0.682 13.083 -1.510 1.00 98.69 103 CYS A O 1
ATOM 776 N N . ASN A 1 104 ? -0.036 13.583 0.570 1.00 97.19 104 ASN A N 1
ATOM 777 C CA . ASN A 1 104 ? -0.658 14.911 0.653 1.00 97.19 104 ASN A CA 1
ATOM 778 C C . ASN A 1 104 ? -2.143 14.941 0.239 1.00 97.19 104 ASN A C 1
ATOM 780 O O . ASN A 1 104 ? -2.614 15.915 -0.341 1.00 97.19 104 ASN A O 1
ATOM 784 N N . GLY A 1 105 ? -2.885 13.872 0.549 1.00 96.38 105 GLY A N 1
ATOM 785 C CA . GLY A 1 105 ? -4.300 13.736 0.190 1.00 96.38 105 GLY A CA 1
ATOM 786 C C . GLY A 1 105 ? -4.552 13.175 -1.215 1.00 96.38 105 GLY A C 1
ATOM 787 O O . GLY A 1 105 ? -5.710 13.005 -1.590 1.00 96.38 105 GLY A O 1
ATOM 788 N N . ASN A 1 106 ? -3.505 12.835 -1.970 1.00 98.25 106 ASN A N 1
ATOM 789 C CA . ASN A 1 106 ? -3.633 12.088 -3.217 1.00 98.25 106 ASN A CA 1
ATOM 790 C C . ASN A 1 106 ? -3.772 10.585 -2.941 1.00 98.25 106 ASN A C 1
ATOM 792 O O . ASN A 1 106 ? -3.154 10.044 -2.022 1.00 98.25 106 ASN A O 1
ATOM 796 N N . GLY A 1 107 ? -4.561 9.899 -3.769 1.00 98.25 107 GLY A N 1
ATOM 797 C CA . GLY A 1 107 ? -4.616 8.437 -3.793 1.00 98.25 107 GLY A CA 1
ATOM 798 C C . GLY A 1 107 ? -3.511 7.821 -4.650 1.00 98.25 107 GLY A C 1
ATOM 799 O O . GLY A 1 107 ? -2.850 8.520 -5.415 1.00 98.25 107 GLY A O 1
ATOM 800 N N . ALA A 1 108 ? -3.350 6.503 -4.544 1.00 98.69 108 ALA A N 1
ATOM 801 C CA . ALA A 1 108 ? -2.538 5.733 -5.479 1.00 98.69 108 ALA A CA 1
ATOM 802 C C . ALA A 1 108 ? -3.053 5.886 -6.915 1.00 98.69 108 ALA A C 1
ATOM 804 O O . ALA A 1 108 ? -4.262 5.862 -7.149 1.00 98.69 108 ALA A O 1
ATOM 805 N N . ILE A 1 109 ? -2.132 5.964 -7.869 1.00 98.75 109 ILE A N 1
ATOM 806 C CA . ILE A 1 109 ? -2.394 5.726 -9.284 1.00 98.75 109 ILE A CA 1
ATOM 807 C C . ILE A 1 109 ? -2.453 4.202 -9.484 1.00 98.75 109 ILE A C 1
ATOM 809 O O . ILE A 1 109 ? -1.449 3.527 -9.226 1.00 98.75 109 ILE A O 1
ATOM 813 N N . PRO A 1 110 ? -3.595 3.641 -9.923 1.00 98.50 110 PRO A N 1
ATOM 814 C CA . PRO A 1 110 ? -3.721 2.214 -10.200 1.00 98.50 110 PRO A CA 1
ATOM 815 C C . PRO A 1 110 ? -2.728 1.732 -11.275 1.00 98.50 110 PRO A C 1
ATOM 817 O O . PRO A 1 110 ? -2.406 2.491 -12.194 1.00 98.50 110 PRO A O 1
ATOM 820 N N . PRO A 1 111 ? -2.281 0.463 -11.243 1.00 98.69 111 PRO A N 1
ATOM 821 C CA . PRO A 1 111 ? -2.735 -0.609 -10.356 1.00 98.69 111 PRO A CA 1
ATOM 822 C C . PRO A 1 111 ? -2.173 -0.566 -8.926 1.00 98.69 111 PRO A C 1
ATOM 824 O O . PRO A 1 111 ? -0.972 -0.369 -8.729 1.00 98.69 111 PRO A O 1
ATOM 827 N N . ALA A 1 112 ? -3.033 -0.814 -7.935 1.00 98.75 112 ALA A N 1
ATOM 828 C CA . ALA A 1 112 ? -2.656 -0.866 -6.524 1.00 98.75 112 ALA A CA 1
ATOM 829 C C . ALA A 1 112 ? -3.563 -1.813 -5.727 1.00 98.75 112 ALA A C 1
ATOM 831 O O . ALA A 1 112 ? -4.784 -1.679 -5.772 1.00 98.75 112 ALA A O 1
ATOM 832 N N . SER A 1 113 ? -2.957 -2.710 -4.947 1.00 98.88 113 SER A N 1
ATOM 833 C CA . SER A 1 113 ? -3.686 -3.461 -3.922 1.00 98.88 113 SER A CA 1
ATOM 834 C C . SER A 1 113 ? -4.084 -2.503 -2.796 1.00 98.88 113 SER A C 1
ATOM 836 O O . SER A 1 113 ? -3.235 -1.754 -2.299 1.00 98.88 113 SER A O 1
ATOM 838 N N . LEU A 1 114 ? -5.349 -2.530 -2.377 1.00 98.81 114 LEU A N 1
ATOM 839 C CA . LEU A 1 114 ? -5.868 -1.641 -1.339 1.00 98.81 114 LEU A CA 1
ATOM 840 C C . LEU A 1 114 ? -6.257 -2.414 -0.080 1.00 98.81 114 LEU A C 1
ATOM 842 O O . LEU A 1 114 ? -6.773 -3.525 -0.159 1.00 98.81 114 LEU A O 1
ATOM 846 N N . VAL A 1 115 ? -6.052 -1.784 1.074 1.00 98.75 115 VAL A N 1
ATOM 847 C CA . VAL A 1 115 ? -6.758 -2.111 2.318 1.00 98.75 115 VAL A CA 1
ATOM 848 C C . VAL A 1 115 ? -7.719 -0.970 2.601 1.00 98.75 115 VAL A C 1
ATOM 850 O O . VAL A 1 115 ? -7.286 0.171 2.770 1.00 98.75 115 VAL A O 1
ATOM 853 N N . GLU A 1 116 ? -9.009 -1.261 2.653 1.00 98.31 116 GLU A N 1
ATOM 854 C CA . GLU A 1 116 ? -10.064 -0.284 2.912 1.00 98.31 116 GLU A CA 1
ATOM 855 C C . GLU A 1 116 ? -10.624 -0.525 4.314 1.00 98.31 116 GLU A C 1
ATOM 857 O O . GLU A 1 116 ? -10.848 -1.670 4.696 1.00 98.31 116 GLU A O 1
ATOM 862 N N . ILE A 1 117 ? -10.805 0.534 5.109 1.00 97.44 117 ILE A N 1
ATOM 863 C CA . ILE A 1 117 ? -11.352 0.426 6.470 1.00 97.44 117 ILE A CA 1
ATOM 864 C C . ILE A 1 117 ? -12.377 1.538 6.708 1.00 97.44 117 ILE A C 1
ATOM 866 O O . ILE A 1 117 ? -12.194 2.696 6.317 1.00 97.44 117 ILE A O 1
ATOM 870 N N . ASN A 1 118 ? -13.458 1.175 7.389 1.00 96.69 118 ASN A N 1
ATOM 871 C CA . ASN A 1 118 ? -14.489 2.043 7.927 1.00 96.69 118 ASN A CA 1
ATOM 872 C C . ASN A 1 118 ? -14.661 1.750 9.426 1.00 96.69 118 ASN A C 1
ATOM 874 O O . ASN A 1 118 ? -15.289 0.759 9.794 1.00 96.69 118 ASN A O 1
ATOM 878 N N . ILE A 1 119 ? -14.103 2.623 10.261 1.00 95.12 119 ILE A N 1
ATOM 879 C CA . ILE A 1 119 ? -14.191 2.608 11.721 1.00 95.12 119 ILE A CA 1
ATOM 880 C C . ILE A 1 119 ? -15.433 3.386 12.144 1.00 95.12 119 ILE A C 1
ATOM 882 O O . ILE A 1 119 ? -15.554 4.585 11.857 1.00 95.12 119 ILE A O 1
ATOM 886 N N . VAL A 1 120 ? -16.344 2.715 12.840 1.00 93.25 120 VAL A N 1
ATOM 887 C CA . VAL A 1 120 ? -17.625 3.284 13.261 1.00 93.25 120 VAL A CA 1
ATOM 888 C C . VAL A 1 120 ? -17.500 3.933 14.640 1.00 93.25 120 VAL A C 1
ATOM 890 O O . VAL A 1 120 ? -16.751 3.497 15.510 1.00 93.25 120 VAL A O 1
ATOM 893 N N . GLU A 1 121 ? -18.232 5.026 14.852 1.00 91.19 121 GLU A N 1
ATOM 894 C CA . GLU A 1 121 ? -18.282 5.700 16.150 1.00 91.19 121 GLU A CA 1
ATOM 895 C C . GLU A 1 121 ? -18.963 4.849 17.237 1.00 91.19 121 GLU A C 1
ATOM 897 O O . GLU A 1 121 ? -19.760 3.955 16.954 1.00 91.19 121 GLU A O 1
ATOM 902 N N . ASN A 1 122 ? -18.688 5.166 18.503 1.00 87.38 122 ASN A N 1
ATOM 903 C CA . ASN A 1 122 ? -19.329 4.571 19.683 1.00 87.38 122 ASN A CA 1
ATOM 904 C C . ASN A 1 122 ? -19.198 3.039 19.797 1.00 87.38 122 ASN A C 1
ATOM 906 O O . ASN A 1 122 ? -20.048 2.388 20.400 1.00 87.38 122 ASN A O 1
ATOM 910 N N . GLY A 1 123 ? -18.116 2.461 19.266 1.00 83.56 123 GLY A N 1
ATOM 911 C CA . GLY A 1 123 ? -17.857 1.020 19.303 1.00 83.56 123 GLY A CA 1
ATOM 912 C C . GLY A 1 123 ? -18.813 0.228 18.415 1.00 83.56 123 GLY A C 1
ATOM 913 O O . GLY A 1 123 ? -19.145 -0.911 18.739 1.00 83.56 123 GLY A O 1
ATOM 914 N N . GLY A 1 124 ? -19.303 0.857 17.343 1.00 89.00 124 GLY A N 1
ATOM 915 C CA . GLY A 1 124 ? -20.104 0.195 16.325 1.00 89.00 124 GLY A CA 1
ATOM 916 C C . GLY A 1 124 ? -19.321 -0.855 15.532 1.00 89.00 124 GLY A C 1
ATOM 917 O O . GLY A 1 124 ? -18.155 -1.139 15.792 1.00 89.00 124 GLY A O 1
ATOM 918 N N . GLN A 1 125 ? -19.994 -1.454 14.551 1.00 92.88 125 GLN A N 1
ATOM 919 C CA . GLN A 1 125 ? -19.404 -2.496 13.719 1.00 92.88 125 GLN A CA 1
ATOM 920 C C . GLN A 1 125 ? -18.497 -1.896 12.641 1.00 92.88 125 GLN A C 1
ATOM 922 O O . GLN A 1 125 ? -18.986 -1.319 11.671 1.00 92.88 125 GLN A O 1
ATOM 927 N N . ASP A 1 126 ? -17.192 -2.089 12.799 1.00 93.88 126 ASP A N 1
ATOM 928 C CA . ASP A 1 126 ? -16.201 -1.741 11.786 1.00 93.88 126 ASP A CA 1
ATOM 929 C C . ASP A 1 126 ? -16.316 -2.649 10.550 1.00 93.88 126 ASP A C 1
ATOM 931 O O . ASP A 1 126 ? -16.688 -3.823 10.642 1.00 93.88 126 ASP A O 1
ATOM 935 N N . PHE A 1 127 ? -15.953 -2.107 9.388 1.00 95.25 127 PHE A N 1
ATOM 936 C CA . PHE A 1 127 ? -15.837 -2.854 8.134 1.00 95.25 127 PHE A CA 1
ATOM 937 C C . PHE A 1 127 ? -14.444 -2.662 7.556 1.00 95.25 127 PHE A C 1
ATOM 939 O O . PHE A 1 127 ? -13.933 -1.543 7.545 1.00 95.25 127 PHE A O 1
ATOM 946 N N . TYR A 1 128 ? -13.849 -3.734 7.049 1.00 96.88 128 TYR A N 1
ATOM 947 C CA . TYR A 1 128 ? -12.557 -3.683 6.386 1.00 96.88 128 TYR A CA 1
ATOM 948 C C . TYR A 1 128 ? -12.435 -4.783 5.338 1.00 96.88 128 TYR A C 1
ATOM 950 O O . TYR A 1 128 ? -13.029 -5.857 5.473 1.00 96.88 128 TYR A O 1
ATOM 958 N N . ASP A 1 129 ? -11.624 -4.538 4.318 1.00 97.75 129 ASP A N 1
ATOM 959 C CA . ASP A 1 129 ? -11.344 -5.512 3.274 1.00 97.75 129 ASP A CA 1
ATOM 960 C C . ASP A 1 129 ? -10.009 -5.241 2.568 1.00 97.75 129 ASP A C 1
ATOM 962 O O . ASP A 1 129 ? -9.436 -4.153 2.644 1.00 97.75 129 ASP A O 1
ATOM 966 N N . VAL A 1 130 ? -9.496 -6.284 1.913 1.00 98.56 130 VAL A N 1
ATOM 967 C CA . VAL A 1 130 ? -8.490 -6.172 0.861 1.00 98.56 130 VAL A CA 1
ATOM 968 C C . VAL A 1 130 ? -9.221 -6.119 -0.473 1.00 98.56 130 VAL A C 1
ATOM 970 O O . VAL A 1 130 ? -9.977 -7.035 -0.804 1.00 98.56 130 VAL A O 1
ATOM 973 N N . SER A 1 131 ? -8.933 -5.089 -1.262 1.00 98.44 131 SER A N 1
ATOM 974 C CA . SER A 1 131 ? -9.602 -4.810 -2.528 1.00 98.44 131 SER A CA 1
ATOM 975 C C . SER A 1 131 ? -8.605 -4.787 -3.681 1.00 98.44 131 SER A C 1
ATOM 977 O O . SER A 1 131 ? -7.558 -4.140 -3.614 1.00 98.44 131 SER A O 1
ATOM 979 N N . LEU A 1 132 ? -8.955 -5.501 -4.756 1.00 98.44 132 LEU A N 1
ATOM 980 C CA . LEU A 1 132 ? -8.255 -5.470 -6.047 1.00 98.44 132 LEU A CA 1
ATOM 981 C C . LEU A 1 132 ? -9.085 -4.763 -7.130 1.00 98.44 132 LEU A C 1
ATOM 983 O O . LEU A 1 132 ? -8.856 -4.964 -8.325 1.00 98.44 132 LEU A O 1
ATOM 987 N N . VAL A 1 133 ? -10.074 -3.952 -6.732 1.00 98.38 133 VAL A N 1
ATOM 988 C CA . VAL A 1 133 ? -10.877 -3.146 -7.670 1.00 98.38 133 VAL A CA 1
ATOM 989 C C . VAL A 1 133 ? -9.970 -2.231 -8.494 1.00 98.38 133 VAL A C 1
ATOM 991 O O . VAL A 1 133 ? -10.124 -2.149 -9.714 1.00 98.38 133 VAL A O 1
ATOM 994 N N . ASP A 1 134 ? -8.952 -1.658 -7.851 1.00 98.44 134 ASP A N 1
ATOM 995 C CA . ASP A 1 134 ? -7.918 -0.826 -8.474 1.00 98.44 134 ASP A CA 1
ATOM 996 C C . ASP A 1 134 ? -6.714 -1.661 -8.956 1.00 98.44 134 ASP A C 1
ATOM 998 O O . ASP A 1 134 ? -5.647 -1.126 -9.233 1.00 98.44 134 ASP A O 1
ATOM 1002 N N . GLY A 1 135 ? -6.857 -2.980 -9.101 1.00 98.62 135 GLY A N 1
ATOM 1003 C CA . GLY A 1 135 ? -5.785 -3.886 -9.512 1.00 98.62 135 GLY A CA 1
ATOM 1004 C C . GLY A 1 135 ? -4.910 -4.368 -8.353 1.00 98.62 135 GLY A C 1
ATOM 1005 O O . GLY A 1 135 ? -5.307 -4.354 -7.195 1.00 98.62 135 GLY A O 1
ATOM 1006 N N . PHE A 1 136 ? -3.720 -4.857 -8.685 1.00 98.88 136 PHE A N 1
ATOM 1007 C CA . PHE A 1 136 ? -2.783 -5.476 -7.753 1.00 98.88 136 PHE A CA 1
ATOM 1008 C C . PHE A 1 136 ? -1.364 -5.003 -8.047 1.00 98.88 136 PHE A C 1
ATOM 1010 O O . PHE A 1 136 ? -0.966 -4.959 -9.207 1.00 98.88 136 PHE A O 1
ATOM 1017 N N . ASN A 1 137 ? -0.567 -4.733 -7.019 1.00 98.75 137 ASN A N 1
ATOM 1018 C CA . ASN A 1 137 ? 0.882 -4.541 -7.167 1.00 98.75 137 ASN A CA 1
ATOM 1019 C C . ASN A 1 137 ? 1.695 -5.416 -6.205 1.00 98.75 137 ASN A C 1
ATOM 1021 O O . ASN A 1 137 ? 2.745 -5.930 -6.587 1.00 98.75 137 ASN A O 1
ATOM 1025 N N . LEU A 1 138 ? 1.195 -5.630 -4.986 1.00 98.56 138 LEU A N 1
ATOM 1026 C CA . LEU A 1 138 ? 1.811 -6.498 -3.983 1.00 98.56 138 LEU A CA 1
ATOM 1027 C C . LEU A 1 138 ? 0.761 -7.247 -3.150 1.00 98.56 138 LEU A C 1
ATOM 1029 O O . LEU A 1 138 ? -0.370 -6.766 -3.024 1.00 98.56 138 LEU A O 1
ATOM 1033 N N . PRO A 1 139 ? 1.100 -8.421 -2.588 1.00 98.50 139 PRO A N 1
ATOM 1034 C CA . PRO A 1 139 ? 0.197 -9.141 -1.703 1.00 98.50 139 PRO A CA 1
ATOM 1035 C C . PRO A 1 139 ? 0.040 -8.410 -0.369 1.00 98.50 139 PRO A C 1
ATOM 1037 O O . PRO A 1 139 ? 1.006 -7.863 0.153 1.00 98.50 139 PRO A O 1
ATOM 1040 N N . VAL A 1 140 ? -1.171 -8.415 0.182 1.00 98.38 140 VAL A N 1
ATOM 1041 C CA . VAL A 1 140 ? -1.501 -7.661 1.397 1.00 98.38 140 VAL A CA 1
ATOM 1042 C C . VAL A 1 140 ? -2.585 -8.364 2.205 1.00 98.38 140 VAL A C 1
ATOM 1044 O O . VAL A 1 140 ? -3.393 -9.135 1.673 1.00 98.38 140 VAL A O 1
ATOM 1047 N N . SER A 1 141 ? -2.606 -8.104 3.507 1.00 97.81 141 SER A N 1
ATOM 1048 C CA . SER A 1 141 ? -3.643 -8.557 4.422 1.00 97.81 141 SER A CA 1
ATOM 1049 C C . SER A 1 141 ? -3.972 -7.519 5.490 1.00 97.81 141 SER A C 1
ATOM 1051 O O . SER A 1 141 ? -3.153 -6.668 5.842 1.00 97.81 141 SER A O 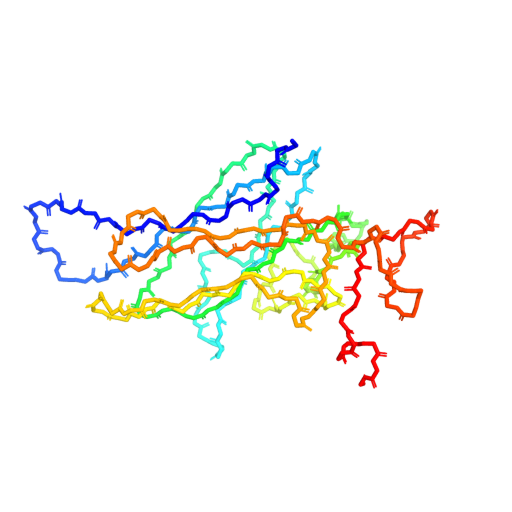1
ATOM 1053 N N . VAL A 1 142 ? -5.183 -7.622 6.024 1.00 97.06 142 VAL A N 1
ATOM 1054 C CA . VAL A 1 142 ? -5.650 -6.869 7.183 1.00 97.06 142 VAL A CA 1
ATOM 1055 C C . VAL A 1 142 ? -6.330 -7.817 8.164 1.00 97.06 142 VAL A C 1
ATOM 1057 O O . VAL A 1 142 ? -7.100 -8.706 7.782 1.00 97.06 142 VAL A O 1
ATOM 1060 N N . SER A 1 143 ? -6.031 -7.633 9.441 1.00 93.81 143 SER A N 1
ATOM 1061 C CA . SER A 1 143 ? -6.639 -8.361 10.549 1.00 93.81 143 SER A CA 1
ATOM 1062 C C . SER A 1 143 ? -6.819 -7.445 11.748 1.00 93.81 143 SER A C 1
ATOM 1064 O O . SER A 1 143 ? -6.113 -6.453 11.906 1.00 93.81 143 SER A O 1
ATOM 1066 N N . THR A 1 144 ? -7.744 -7.797 12.628 1.00 91.62 144 THR A N 1
ATOM 1067 C CA . THR A 1 144 ? -7.981 -7.068 13.874 1.00 91.62 144 THR A CA 1
ATOM 1068 C C . THR A 1 144 ? -7.267 -7.747 15.037 1.00 91.62 144 THR A C 1
ATOM 1070 O O . THR A 1 144 ? -7.308 -8.972 15.157 1.00 91.62 144 THR A O 1
ATOM 1073 N N . GLU A 1 145 ? -6.679 -6.959 15.929 1.00 88.12 145 GLU A N 1
ATOM 1074 C CA . GLU A 1 145 ? -6.279 -7.383 17.268 1.00 88.12 145 GLU A CA 1
ATOM 1075 C C . GLU A 1 145 ? -7.352 -6.937 18.274 1.00 88.12 145 GLU A C 1
ATOM 1077 O O . GLU A 1 145 ? -7.655 -5.751 18.438 1.00 88.12 145 GLU A O 1
ATOM 1082 N N . GLY A 1 146 ? -7.965 -7.905 18.955 1.00 85.50 146 GLY A N 1
ATOM 1083 C CA . GLY A 1 146 ? -9.114 -7.643 19.818 1.00 85.50 146 GLY A CA 1
ATOM 1084 C C . GLY A 1 146 ? -10.403 -7.405 19.025 1.00 85.50 146 GLY A C 1
ATOM 1085 O O . GLY A 1 146 ? -10.617 -7.997 17.967 1.00 85.50 146 GLY A O 1
ATOM 1086 N N . GLY A 1 147 ? -11.292 -6.571 19.569 1.00 83.62 147 GLY A N 1
ATOM 1087 C CA . GLY A 1 147 ? -12.659 -6.435 19.063 1.00 83.62 147 GLY A CA 1
ATOM 1088 C C . GLY A 1 147 ? -13.540 -7.649 19.390 1.00 83.62 147 GLY A C 1
ATOM 1089 O O . GLY A 1 147 ? -13.133 -8.581 20.083 1.00 83.62 147 GLY A O 1
ATOM 1090 N N . SER A 1 148 ? -14.789 -7.619 18.930 1.00 84.19 148 SER A N 1
ATOM 1091 C CA . SER A 1 148 ? -15.736 -8.729 19.089 1.00 84.19 148 SER A CA 1
ATOM 1092 C C . SER A 1 148 ? -16.565 -8.901 17.819 1.00 84.19 148 SER A C 1
ATOM 1094 O O . SER A 1 148 ? -16.785 -7.930 17.097 1.00 84.19 148 SER A O 1
ATOM 1096 N N . GLY A 1 149 ? -17.036 -10.121 17.554 1.00 87.44 149 GLY A N 1
ATOM 1097 C CA . GLY A 1 149 ? -17.747 -10.466 16.321 1.00 87.44 149 GLY A CA 1
ATOM 1098 C C . GLY A 1 149 ? -16.940 -11.430 15.454 1.00 87.44 149 GLY A C 1
ATOM 1099 O O . GLY A 1 149 ? -16.216 -12.270 15.981 1.00 87.44 149 GLY A O 1
ATOM 1100 N N . GLU A 1 150 ? -17.096 -11.345 14.129 1.00 87.94 150 GLU A N 1
ATOM 1101 C CA . GLU A 1 150 ? -16.417 -12.272 13.213 1.00 87.94 150 GLU A CA 1
ATOM 1102 C C . GLU A 1 150 ? -14.902 -12.055 13.144 1.00 87.94 150 GLU A C 1
ATOM 1104 O O . GLU A 1 150 ? -14.169 -13.040 13.123 1.00 87.94 150 GLU A O 1
ATOM 1109 N N . CYS A 1 151 ? -14.451 -10.793 13.079 1.00 87.81 151 CYS A N 1
ATOM 1110 C CA . CYS A 1 151 ? -13.037 -10.395 13.140 1.00 87.81 151 CYS A CA 1
ATOM 1111 C C . CYS A 1 151 ? -12.096 -11.242 12.250 1.00 87.81 151 CYS A C 1
ATOM 1113 O O . CYS A 1 151 ? -10.965 -11.553 12.623 1.00 87.81 151 CYS A O 1
ATOM 1115 N N . LYS A 1 152 ? -12.574 -11.661 11.067 1.00 93.56 152 LYS A N 1
ATOM 1116 C CA . LYS A 1 152 ? -11.827 -12.527 10.142 1.00 93.56 152 LYS A CA 1
ATOM 1117 C C . LYS A 1 152 ? -10.771 -11.726 9.392 1.00 93.56 152 LYS A C 1
ATOM 1119 O O . LYS A 1 152 ? -11.026 -10.600 8.976 1.00 93.56 152 LYS A O 1
ATOM 1124 N N . THR A 1 153 ? -9.612 -12.324 9.147 1.00 95.62 153 THR A N 1
ATOM 1125 C CA . THR A 1 153 ? -8.584 -11.740 8.277 1.00 95.62 153 THR A CA 1
ATOM 1126 C C . THR A 1 153 ? -9.099 -11.609 6.841 1.00 95.62 153 THR A C 1
ATOM 1128 O O . THR A 1 153 ? -9.602 -12.581 6.276 1.00 95.62 153 THR A O 1
ATOM 1131 N N . SER A 1 154 ? -8.913 -10.438 6.231 1.00 97.50 154 SER A N 1
ATOM 1132 C CA . SER A 1 154 ? -9.049 -10.251 4.782 1.00 97.50 154 SER A CA 1
ATOM 1133 C C . SER A 1 154 ? -7.655 -10.232 4.159 1.00 97.50 154 SER A C 1
ATOM 1135 O O . SER A 1 154 ? -6.751 -9.578 4.679 1.00 97.50 154 SER A O 1
ATOM 1137 N N . SER A 1 155 ? -7.422 -11.005 3.097 1.00 97.31 155 SER A N 1
ATOM 1138 C CA . SER A 1 155 ? -6.080 -11.175 2.534 1.00 97.31 155 SER A CA 1
ATOM 1139 C C . SER A 1 155 ? -6.106 -11.509 1.048 1.00 97.31 155 SER A C 1
ATOM 1141 O O . SER A 1 155 ? -6.895 -12.338 0.598 1.00 97.31 155 SER A O 1
ATOM 1143 N N . CYS A 1 156 ? -5.159 -10.929 0.313 1.00 97.69 156 CYS A N 1
ATOM 1144 C CA . CYS A 1 156 ? -4.726 -11.391 -0.998 1.00 97.69 156 CYS A CA 1
ATOM 1145 C C . CYS A 1 156 ? -3.235 -11.765 -0.914 1.00 97.69 156 CYS A C 1
ATOM 1147 O O . CYS A 1 156 ? -2.380 -10.925 -1.195 1.00 97.69 156 CYS A O 1
ATOM 1149 N N . PRO A 1 157 ? -2.896 -13.005 -0.515 1.00 96.25 157 PRO A N 1
ATOM 1150 C CA . PRO A 1 157 ? -1.510 -13.396 -0.247 1.00 96.25 157 PRO A CA 1
ATOM 1151 C C . PRO A 1 157 ? -0.764 -13.889 -1.496 1.00 96.25 157 PRO A C 1
ATOM 1153 O O . PRO A 1 157 ? 0.458 -14.033 -1.475 1.00 96.25 157 PRO A O 1
ATOM 1156 N N . ALA A 1 158 ? -1.486 -14.196 -2.576 1.00 96.12 158 ALA A N 1
ATOM 1157 C CA . ALA A 1 158 ? -0.905 -14.706 -3.811 1.00 96.12 158 ALA A CA 1
ATOM 1158 C C . ALA A 1 158 ? -0.178 -13.601 -4.591 1.00 96.12 158 ALA A C 1
ATOM 1160 O O . ALA A 1 158 ? -0.592 -12.443 -4.595 1.00 96.12 158 ALA A O 1
ATOM 1161 N N . ASN A 1 159 ? 0.874 -13.978 -5.320 1.00 97.25 159 ASN A N 1
ATOM 1162 C CA . ASN A 1 159 ? 1.499 -13.092 -6.297 1.00 97.25 159 ASN A CA 1
ATOM 1163 C C . ASN A 1 159 ? 0.664 -13.062 -7.589 1.00 97.25 159 ASN A C 1
ATOM 1165 O O . ASN A 1 159 ? 0.902 -13.853 -8.502 1.00 97.25 159 ASN A O 1
ATOM 1169 N N . VAL A 1 160 ? -0.308 -12.150 -7.672 1.00 98.38 160 VAL A N 1
ATOM 1170 C CA . VAL A 1 160 ? -1.184 -12.009 -8.851 1.00 98.38 160 VAL A CA 1
ATOM 1171 C C . VAL A 1 160 ? -0.391 -11.611 -10.104 1.00 98.38 160 VAL A C 1
ATOM 1173 O O . VAL A 1 160 ? -0.752 -12.023 -11.205 1.00 98.38 160 VAL A O 1
ATOM 1176 N N . ASN A 1 161 ? 0.745 -10.915 -9.961 1.00 98.12 161 ASN A N 1
ATOM 1177 C CA . ASN A 1 161 ? 1.607 -10.553 -11.095 1.00 98.12 161 ASN A CA 1
ATOM 1178 C C . ASN A 1 161 ? 2.099 -11.785 -11.875 1.00 98.12 161 ASN A C 1
ATOM 1180 O O . ASN A 1 161 ? 2.274 -11.705 -13.088 1.00 98.12 161 ASN A O 1
ATOM 1184 N N . ALA A 1 162 ? 2.269 -12.934 -11.207 1.00 98.19 162 ALA A N 1
ATOM 1185 C CA . ALA A 1 162 ? 2.740 -14.172 -11.833 1.00 98.19 162 ALA A CA 1
ATOM 1186 C C . ALA A 1 162 ? 1.714 -14.820 -12.782 1.00 98.19 162 ALA A C 1
ATOM 1188 O O . ALA A 1 162 ? 2.089 -15.633 -13.623 1.00 98.19 162 ALA A O 1
ATOM 1189 N N . VAL A 1 163 ? 0.432 -14.475 -12.643 1.00 98.19 163 VAL A N 1
ATOM 1190 C CA . VAL A 1 163 ? -0.678 -15.020 -13.447 1.00 98.19 163 VAL A CA 1
ATOM 1191 C C . VAL A 1 163 ? -1.451 -13.927 -14.190 1.00 98.19 163 VAL A C 1
ATOM 1193 O O . VAL A 1 163 ? -2.511 -14.186 -14.756 1.00 98.19 163 VAL A O 1
ATOM 1196 N N . CYS A 1 164 ? -0.933 -12.698 -14.189 1.00 98.56 164 CYS A N 1
ATOM 1197 C CA . CYS A 1 164 ? -1.575 -11.557 -14.820 1.00 98.56 164 CYS A CA 1
ATOM 1198 C C . CYS A 1 164 ? -1.629 -11.738 -16.344 1.00 98.56 164 CYS A C 1
ATOM 1200 O O . CYS A 1 164 ? -0.601 -11.990 -16.975 1.00 98.56 164 CYS A O 1
ATOM 1202 N N . GLN A 1 165 ? -2.811 -11.590 -16.942 1.00 98.25 165 GLN A N 1
ATOM 1203 C CA . GLN A 1 165 ? -2.999 -11.682 -18.395 1.00 98.25 165 GLN A CA 1
ATOM 1204 C C . GLN A 1 165 ? -2.306 -10.518 -19.113 1.00 98.25 165 GLN A C 1
ATOM 1206 O O . GLN A 1 165 ? -2.199 -9.427 -18.556 1.00 98.25 165 GLN A O 1
ATOM 1211 N N . ALA A 1 166 ? -1.814 -10.745 -20.333 1.00 98.19 166 ALA A N 1
ATOM 1212 C CA . ALA A 1 166 ? -0.919 -9.823 -21.038 1.00 98.19 166 ALA A CA 1
ATOM 1213 C C . ALA A 1 166 ? -1.494 -8.402 -21.179 1.00 98.19 166 ALA A C 1
ATOM 1215 O O . ALA A 1 166 ? -0.779 -7.422 -20.986 1.00 98.19 166 ALA A O 1
ATOM 1216 N N . GLU A 1 167 ? -2.790 -8.300 -21.450 1.00 98.00 167 GLU A N 1
ATOM 1217 C CA . GLU A 1 167 ? -3.563 -7.068 -21.589 1.00 98.00 167 GLU A CA 1
ATOM 1218 C C . GLU A 1 167 ? -3.720 -6.274 -20.277 1.00 98.00 167 GLU A C 1
ATOM 1220 O O . GLU A 1 167 ? -4.010 -5.078 -20.307 1.00 98.00 167 GLU A O 1
ATOM 1225 N N . LEU A 1 168 ? -3.479 -6.908 -19.126 1.00 98.69 168 LEU A N 1
ATOM 1226 C CA . LEU A 1 168 ? -3.574 -6.299 -17.796 1.00 98.69 168 LEU A CA 1
ATOM 1227 C C . LEU A 1 168 ? -2.201 -5.977 -17.183 1.00 98.69 168 LEU A C 1
ATOM 1229 O O . LEU A 1 168 ? -2.131 -5.311 -16.149 1.00 98.69 168 LEU A O 1
ATOM 1233 N N . GLN A 1 169 ? -1.103 -6.433 -17.787 1.00 98.62 169 GLN A N 1
ATOM 1234 C CA . GLN A 1 169 ? 0.237 -6.308 -17.209 1.00 98.62 169 GLN A CA 1
ATOM 1235 C C . GLN A 1 169 ? 0.738 -4.857 -17.222 1.00 98.62 169 GLN A C 1
ATOM 1237 O O . GLN A 1 169 ? 0.787 -4.203 -18.264 1.00 98.62 169 GLN A O 1
ATOM 1242 N N . LEU A 1 170 ? 1.218 -4.385 -16.070 1.00 98.44 170 LEU A N 1
ATOM 1243 C CA . LEU A 1 170 ? 2.168 -3.278 -15.987 1.00 98.44 170 LEU A CA 1
ATOM 1244 C C . LEU A 1 170 ? 3.579 -3.860 -15.872 1.00 98.44 170 LEU A C 1
ATOM 1246 O O . LEU A 1 170 ? 3.853 -4.657 -14.969 1.00 98.44 170 LEU A O 1
ATOM 1250 N N . LYS A 1 171 ? 4.474 -3.457 -16.778 1.00 98.25 171 LYS A N 1
ATOM 1251 C CA . LYS A 1 171 ? 5.846 -3.972 -16.841 1.00 98.25 171 LYS A CA 1
ATOM 1252 C C . LYS A 1 171 ? 6.881 -2.926 -16.454 1.00 98.25 171 LYS A C 1
ATOM 1254 O O . LYS A 1 171 ? 6.740 -1.757 -16.806 1.00 98.25 171 LYS A O 1
ATOM 1259 N N . ALA A 1 172 ? 7.933 -3.372 -15.776 1.00 96.00 172 ALA A N 1
ATOM 1260 C CA . ALA A 1 172 ? 9.150 -2.594 -15.586 1.00 96.00 172 ALA A CA 1
ATOM 1261 C C . ALA A 1 172 ? 10.010 -2.577 -16.863 1.00 96.00 172 ALA A C 1
ATOM 1263 O O . ALA A 1 172 ? 9.736 -3.282 -17.837 1.00 96.00 172 ALA A O 1
ATOM 1264 N N . ALA A 1 173 ? 11.083 -1.780 -16.842 1.00 94.62 173 ALA A N 1
ATOM 1265 C CA . ALA A 1 173 ? 12.011 -1.637 -17.964 1.00 94.62 173 ALA A CA 1
ATOM 1266 C C . ALA A 1 173 ? 12.731 -2.947 -18.342 1.00 94.62 173 ALA A C 1
ATOM 1268 O O . ALA A 1 173 ? 13.088 -3.136 -19.501 1.00 94.62 173 ALA A O 1
ATOM 1269 N N . ASP A 1 174 ? 12.915 -3.860 -17.387 1.00 95.38 174 ASP A N 1
ATOM 1270 C CA . ASP A 1 174 ? 13.502 -5.188 -17.607 1.00 95.38 174 ASP A CA 1
ATOM 1271 C C . ASP A 1 174 ? 12.496 -6.221 -18.159 1.00 95.38 174 ASP A C 1
ATOM 1273 O O . ASP A 1 174 ? 12.844 -7.380 -18.379 1.00 95.38 174 ASP A O 1
ATOM 1277 N N . GLY A 1 175 ? 11.244 -5.810 -18.394 1.00 96.69 175 GLY A N 1
ATOM 1278 C CA . GLY A 1 175 ? 10.170 -6.655 -18.909 1.00 96.69 175 GLY A CA 1
ATOM 1279 C C . GLY A 1 175 ? 9.426 -7.468 -17.847 1.00 96.69 175 GLY A C 1
ATOM 1280 O O . GLY A 1 175 ? 8.451 -8.143 -18.194 1.00 96.69 175 GLY A O 1
ATOM 1281 N N . SER A 1 176 ? 9.829 -7.397 -16.574 1.00 97.19 176 SER A N 1
ATOM 1282 C CA . SER A 1 176 ? 9.120 -8.055 -15.474 1.00 97.19 176 SER A CA 1
ATOM 1283 C C . SER A 1 176 ? 7.739 -7.433 -15.243 1.00 97.19 176 SER A C 1
ATOM 1285 O O . SER A 1 176 ? 7.553 -6.224 -15.381 1.00 97.19 176 SER A O 1
ATOM 1287 N N . VAL A 1 177 ? 6.745 -8.261 -14.901 1.00 98.62 177 VAL A N 1
ATOM 1288 C CA . VAL A 1 177 ? 5.406 -7.791 -14.512 1.00 98.62 177 VAL A CA 1
ATOM 1289 C C . VAL A 1 177 ? 5.459 -7.341 -13.056 1.00 98.62 177 VAL A C 1
ATOM 1291 O O . VAL A 1 177 ? 5.637 -8.163 -12.159 1.00 98.62 177 VAL A O 1
ATOM 1294 N N . ILE A 1 178 ? 5.299 -6.040 -12.830 1.00 98.38 178 ILE A N 1
ATOM 1295 C CA . ILE A 1 178 ? 5.407 -5.417 -11.501 1.00 98.38 178 ILE A CA 1
ATOM 1296 C C . ILE A 1 178 ? 4.051 -5.086 -10.881 1.00 98.38 178 ILE A C 1
ATOM 1298 O O . ILE A 1 178 ? 3.961 -4.882 -9.673 1.00 98.38 178 ILE A O 1
ATOM 1302 N N . ALA A 1 179 ? 2.996 -5.046 -11.691 1.00 98.69 179 ALA A N 1
ATOM 1303 C CA . ALA A 1 179 ? 1.629 -4.892 -11.225 1.00 98.69 179 ALA A CA 1
ATOM 1304 C C . ALA A 1 179 ? 0.636 -5.421 -12.274 1.00 98.69 179 ALA A C 1
ATOM 1306 O O . ALA A 1 179 ? 0.968 -5.570 -13.453 1.00 98.69 179 ALA A O 1
ATOM 1307 N N . CYS A 1 180 ? -0.595 -5.676 -11.848 1.00 98.81 180 CYS A N 1
ATOM 1308 C CA . CYS A 1 180 ? -1.683 -6.171 -12.672 1.00 98.81 180 CYS A CA 1
ATOM 1309 C C . CYS A 1 180 ? -2.892 -5.241 -12.558 1.00 98.81 180 CYS A C 1
ATOM 1311 O O . CYS A 1 180 ? -3.436 -5.041 -11.473 1.00 98.81 180 CYS A O 1
ATOM 1313 N N . LYS A 1 181 ? -3.320 -4.661 -13.677 1.00 98.81 181 LYS A N 1
ATOM 1314 C CA . LYS A 1 181 ? -4.544 -3.859 -13.753 1.00 98.81 181 LYS A CA 1
ATOM 1315 C C . LYS A 1 181 ? -5.764 -4.738 -13.502 1.00 98.81 181 LYS A C 1
ATOM 1317 O O . LYS A 1 181 ? -5.802 -5.896 -13.909 1.00 98.81 181 LYS A O 1
ATOM 1322 N N . SER A 1 182 ? -6.793 -4.169 -12.886 1.00 98.50 182 SER A N 1
ATOM 1323 C CA . SER A 1 182 ? -8.133 -4.736 -13.003 1.00 98.50 182 SER A CA 1
ATOM 1324 C C . SER A 1 182 ? -8.699 -4.439 -14.396 1.00 98.50 182 SER A C 1
ATOM 1326 O O . SER A 1 182 ? -8.231 -3.536 -15.095 1.00 98.50 182 SER A O 1
ATOM 1328 N N . ALA A 1 183 ? -9.748 -5.159 -14.794 1.00 97.44 183 ALA A N 1
ATOM 1329 C CA . ALA A 1 183 ? -10.439 -4.890 -16.055 1.00 97.44 183 ALA A CA 1
ATOM 1330 C C . ALA A 1 183 ? -10.995 -3.453 -16.120 1.00 97.44 183 ALA A C 1
ATOM 1332 O O . ALA A 1 183 ? -10.923 -2.819 -17.168 1.00 97.44 183 ALA A O 1
ATOM 1333 N N . CYS A 1 184 ? -11.481 -2.915 -14.993 1.00 97.25 184 CYS A N 1
ATOM 1334 C CA . CYS A 1 184 ? -11.976 -1.538 -14.905 1.00 97.25 184 CYS A CA 1
ATOM 1335 C C . CYS A 1 184 ? -10.891 -0.521 -15.284 1.00 97.25 184 CYS A C 1
ATOM 1337 O O . CYS A 1 184 ? -11.164 0.418 -16.018 1.00 97.25 184 CYS A O 1
ATOM 1339 N N . ILE A 1 185 ? -9.656 -0.738 -14.827 1.00 96.94 185 ILE A N 1
ATOM 1340 C CA . ILE A 1 185 ? -8.521 0.144 -15.124 1.00 96.94 185 ILE A CA 1
ATOM 1341 C C . ILE A 1 185 ? -7.981 -0.066 -16.545 1.00 96.94 185 ILE A C 1
ATOM 1343 O O . ILE A 1 185 ? -7.411 0.848 -17.132 1.00 96.94 185 ILE A O 1
ATOM 1347 N N . ALA A 1 186 ? -8.099 -1.273 -17.097 1.00 96.44 186 ALA A N 1
ATOM 1348 C CA . ALA A 1 186 ? -7.557 -1.582 -18.417 1.00 96.44 186 ALA A CA 1
ATOM 1349 C C . ALA A 1 186 ? -8.463 -1.143 -19.579 1.00 96.44 186 ALA A C 1
ATOM 1351 O O . ALA A 1 186 ? -7.941 -0.869 -20.659 1.00 96.44 186 ALA A O 1
ATOM 1352 N N . PHE A 1 187 ? -9.785 -1.096 -19.376 1.00 95.12 187 PHE A N 1
ATOM 1353 C CA . PHE A 1 187 ? -10.757 -0.987 -20.472 1.00 95.12 187 PHE A CA 1
ATOM 1354 C C . PHE A 1 187 ? -11.759 0.178 -20.364 1.00 95.12 187 PHE A C 1
ATOM 1356 O O . PHE A 1 187 ? -12.645 0.252 -21.215 1.00 95.12 187 PHE A O 1
ATOM 1363 N N . ASN A 1 188 ? -11.634 1.066 -19.368 1.00 72.69 188 ASN A N 1
ATOM 1364 C CA . ASN A 1 188 ? -12.426 2.305 -19.265 1.00 72.69 188 ASN A CA 1
ATOM 1365 C C . ASN A 1 188 ? -11.607 3.557 -19.582 1.00 72.69 188 ASN A C 1
ATOM 1367 O O . ASN A 1 188 ? -10.398 3.575 -19.259 1.00 72.69 188 ASN A O 1
#

Secondary structure (DSSP, 8-state):
-PPP-EEEEE-----SS---S--EEEEEEE--SSS-BEEEEEESTTPPPPS-SB--B-TT-EEEEEEESSEEEEEEEEEEEEE-TTS-EEEEES--SSSSSS-TTPPPPSS--EEEEEEPGGG---EEEEE-TT-BSS-EEEEEES-SS--PPEEE-S-GGGG--GGGEEE-TTS-EEEE--HHHHH-

pLDDT: mean 90.03, std 18.01, range [32.31, 98.88]

Sequence (188 aa):
MPIPDLVHQDSQTNETKPRRGAQSARITFTNNCPYTIWPGTLTANQKPQLATTGFELASKVSTSLDAQAPWKGRFWARTGCSTDASGRFSCATADCASGQVTCNGNGAIPPASLVEINIVENGGQDFYDVSLVDGFNLPVSVSTEGGSGECKTSSCPANVNAVCQAELQLKAADGSVIACKSACIAFN

Radius of gyration: 17.03 Å; chains: 1; bounding box: 38×37×56 Å

InterPro domains:
  IPR001938 Thaumatin family [PF00314] (31-188)
  IPR001938 Thaumatin family [PIRSF002703] (20-188)
  IPR001938 Thaumatin family [PS51367] (24-188)
  IPR001938 Thaumatin family [PTHR31048] (25-188)
  IPR001938 Thaumatin family [SM00205] (27-188)
  IPR017949 Thaumatin, conserved site [PS00316] (87-103)

Organism: Carya illinoinensis (NCBI:txid32201)

Foldseek 3Di:
DDFAKEWEWEQDDDDPDDDPDWRKIKTKIFGQDQAKKKKAKAWPPPPDTWPFGIDIAGHGDMDITIDTPQTWIKMWIFAQWDQDPVRFIAGLFQTQPPSDRTNPNGGGDDPTWMWTKGGHPPLDDIDIETDCQRWYQAWYKYFYDDRDDPRDIHTDRDPVQVVADPLQFDADPVRRGRTGGDPVRRPD